Protein AF-A0AB34JTY2-F1 (afdb_monomer_lite)

Foldseek 3Di:
DDKDADPPPPCSCVDPLVVCCLVPVFVFDDKDKAFADDPVLCVQCVVDPAALPCQLVSQVVSCVRPVFAKFWTWWKIAQPPDPPPDRRIDIDTHMWTFDADPVRPGTGTYRHRPPDDRITITTGHPVGQNPDPPSPPPDPPPPPPPPPPDDDDDDDDDDDDDDPDDDDDDDPPPPVVVVVVVVVVVVVVVPDDPPDDDDDDDDDDDDDDDDDDDDDDDDDD

Radius of gyration: 28.32 Å; chains: 1; bounding box: 54×75×92 Å

Organism: Prymnesium parvum (NCBI:txid97485)

pLDDT: mean 77.04, std 19.73, range [37.06, 97.25]

Secondary structure (DSSP, 8-state):
--EESPSSTTGGGG-HHHHHIIIIIS-EEEEEEEEPPPHHHHHHHTTS---SS-HHHHHHHHHHHH-PEEEEEEEEEEETTPPTTS--EEEEEEEEEEE--TTS---EEE---TT--SEEEEEEETTS---STTTT------------------------------------TTHHHHHHHHHHHHHHHHT------------------PPPPP-------

Structure (mmCIF, N/CA/C/O backbone):
data_AF-A0AB34JTY2-F1
#
_entry.id   AF-A0AB34JTY2-F1
#
loop_
_atom_site.group_PDB
_atom_site.id
_atom_site.type_symbol
_atom_site.label_atom_id
_atom_site.label_alt_id
_atom_site.label_comp_id
_atom_site.label_asym_id
_atom_site.label_entity_id
_atom_site.label_seq_id
_atom_site.pdbx_PDB_ins_code
_atom_site.Cartn_x
_atom_site.Cartn_y
_atom_site.Cartn_z
_atom_site.occupancy
_atom_site.B_iso_or_equiv
_atom_site.auth_seq_id
_atom_site.auth_comp_id
_atom_site.auth_asym_id
_atom_site.auth_atom_id
_atom_site.pdbx_PDB_model_num
ATOM 1 N N . MET A 1 1 ? -15.740 -12.427 6.987 1.00 61.19 1 MET A N 1
ATOM 2 C CA . MET A 1 1 ? -15.551 -11.005 7.325 1.00 61.19 1 MET A CA 1
ATOM 3 C C . MET A 1 1 ? -15.619 -10.214 6.038 1.00 61.19 1 MET A C 1
ATOM 5 O O . MET A 1 1 ? -14.774 -10.427 5.174 1.00 61.19 1 MET A O 1
ATOM 9 N N . THR A 1 2 ? -16.634 -9.373 5.885 1.00 84.81 2 THR A N 1
ATOM 10 C CA . THR A 1 2 ? -16.793 -8.562 4.678 1.00 84.81 2 THR A CA 1
ATOM 11 C C . THR A 1 2 ? -15.931 -7.313 4.822 1.00 84.81 2 THR A C 1
ATOM 13 O O . THR A 1 2 ? -16.126 -6.514 5.741 1.00 84.81 2 THR A O 1
ATOM 16 N N . ALA A 1 3 ? -14.931 -7.179 3.956 1.00 87.69 3 ALA A N 1
ATOM 17 C CA . ALA A 1 3 ? -13.990 -6.069 3.968 1.00 87.69 3 ALA A CA 1
ATOM 18 C C . ALA A 1 3 ? -14.009 -5.369 2.609 1.00 87.69 3 ALA A C 1
ATOM 20 O O . ALA A 1 3 ? -13.977 -6.026 1.568 1.00 87.69 3 ALA A O 1
ATOM 21 N N . SER A 1 4 ? -14.054 -4.041 2.619 1.00 89.50 4 SER A N 1
ATOM 22 C CA . SER A 1 4 ? -13.926 -3.206 1.424 1.00 89.50 4 SER A CA 1
ATOM 23 C C . SER A 1 4 ? -12.720 -2.283 1.566 1.00 89.50 4 SER A C 1
ATOM 25 O O . SER A 1 4 ? -12.244 -2.068 2.681 1.00 89.50 4 SER A O 1
ATOM 27 N N . PRO A 1 5 ? -12.219 -1.671 0.484 1.00 89.69 5 PRO A N 1
ATOM 28 C CA . PRO A 1 5 ? -11.448 -0.443 0.631 1.00 89.69 5 PRO A CA 1
ATOM 29 C C . PRO A 1 5 ? -12.234 0.582 1.480 1.00 89.69 5 PRO A C 1
ATOM 31 O O . PRO A 1 5 ? -13.473 0.544 1.457 1.00 89.69 5 PRO A O 1
ATOM 34 N N . PRO A 1 6 ? -11.557 1.477 2.226 1.00 92.38 6 PRO A N 1
ATOM 35 C CA . PRO A 1 6 ? -12.212 2.572 2.936 1.00 92.38 6 PRO A CA 1
ATOM 36 C C . PRO A 1 6 ? -13.152 3.348 2.015 1.00 92.38 6 PRO A C 1
ATOM 38 O O . PRO A 1 6 ? -12.736 3.843 0.965 1.00 92.38 6 PRO A O 1
ATOM 41 N N . ARG A 1 7 ? -14.433 3.408 2.381 1.00 91.06 7 ARG A N 1
ATOM 42 C CA . ARG A 1 7 ? -15.459 4.095 1.593 1.00 91.06 7 ARG A CA 1
ATOM 43 C C . ARG A 1 7 ? -15.375 5.600 1.810 1.00 91.06 7 ARG A C 1
ATOM 45 O O . ARG A 1 7 ? -15.058 6.047 2.905 1.00 91.06 7 ARG A O 1
ATOM 52 N N . GLY A 1 8 ? -15.728 6.370 0.781 1.00 89.19 8 GLY A N 1
ATOM 53 C CA . GLY A 1 8 ? -15.651 7.833 0.829 1.00 89.19 8 GLY A CA 1
ATOM 54 C C . GLY A 1 8 ? -14.212 8.335 0.767 1.00 89.19 8 GLY A C 1
ATOM 55 O O . GLY A 1 8 ? -13.846 9.228 1.516 1.00 89.19 8 GLY A O 1
ATOM 56 N N . TRP A 1 9 ? -13.371 7.704 -0.055 1.00 85.62 9 TRP A N 1
ATOM 57 C CA . TRP A 1 9 ? -12.041 8.222 -0.355 1.00 85.62 9 TRP A CA 1
ATOM 58 C C . TRP A 1 9 ? -12.149 9.504 -1.206 1.00 85.62 9 TRP A C 1
ATOM 60 O O . TRP A 1 9 ? -12.872 9.466 -2.205 1.00 85.62 9 TRP A O 1
ATOM 70 N N . PRO A 1 10 ? -11.353 10.557 -0.922 1.00 91.56 10 PRO A N 1
ATOM 71 C CA . PRO A 1 10 ? -10.345 10.659 0.145 1.00 91.56 10 PRO A CA 1
ATOM 72 C C . PRO A 1 10 ? -10.881 11.147 1.507 1.00 91.56 10 PRO A C 1
ATOM 74 O O . PRO A 1 10 ? -10.132 11.168 2.481 1.00 91.56 10 PRO A O 1
ATOM 77 N N . GLU A 1 11 ? -12.147 11.542 1.614 1.00 94.50 11 GLU A N 1
ATOM 78 C CA . GLU A 1 11 ? -12.728 12.194 2.796 1.00 94.50 11 GLU A CA 1
ATOM 79 C C . GLU A 1 11 ? -12.709 11.326 4.064 1.00 94.50 11 GLU A C 1
ATOM 81 O O . GLU A 1 11 ? -12.658 11.856 5.176 1.00 94.50 11 GLU A O 1
ATOM 86 N N . CYS A 1 12 ? -12.690 9.998 3.933 1.00 92.25 12 CYS A N 1
ATOM 87 C CA . CYS A 1 12 ? -12.631 9.063 5.057 1.00 92.25 12 CYS A CA 1
ATOM 88 C C . CYS A 1 12 ? -11.394 9.261 5.946 1.00 92.25 12 CYS A C 1
ATOM 90 O O . CYS A 1 12 ? -11.416 8.890 7.118 1.00 92.25 12 CYS A O 1
ATOM 92 N N . PHE A 1 13 ? -10.337 9.894 5.426 1.00 91.81 13 PHE A N 1
ATOM 93 C CA . PHE A 1 13 ? -9.127 10.240 6.179 1.00 91.81 13 PHE A CA 1
ATOM 94 C C . PHE A 1 13 ? -9.320 11.377 7.176 1.00 91.81 13 PHE A C 1
ATOM 96 O O . PHE A 1 13 ? -8.440 11.593 8.002 1.00 91.81 13 PHE A O 1
ATOM 103 N N . ASN A 1 14 ? -10.465 12.059 7.157 1.00 93.62 14 ASN A N 1
ATOM 104 C CA . ASN A 1 14 ? -10.847 13.011 8.198 1.00 93.62 14 ASN A CA 1
ATOM 105 C C . ASN A 1 14 ? -11.417 12.317 9.447 1.00 93.62 14 ASN A C 1
ATOM 107 O O . ASN A 1 14 ? -11.646 12.973 10.459 1.00 93.62 14 ASN A O 1
ATOM 111 N N . SER A 1 15 ? -11.655 10.999 9.397 1.00 94.06 15 SER A N 1
ATOM 112 C CA . SER A 1 15 ? -12.115 10.218 10.547 1.00 94.06 15 SER A CA 1
ATOM 113 C C . SER A 1 15 ? -10.999 10.093 11.597 1.00 94.06 15 SER A C 1
ATOM 115 O O . SER A 1 15 ? -9.957 9.505 11.287 1.00 94.06 15 SER A O 1
ATOM 117 N N . PRO A 1 16 ? -11.211 10.556 12.847 1.00 94.31 16 PRO A N 1
ATOM 118 C CA . PRO A 1 16 ? -10.221 10.415 13.917 1.00 94.31 16 PRO A CA 1
ATOM 119 C C . PRO A 1 16 ? -9.843 8.955 14.185 1.00 94.31 16 PRO A C 1
ATOM 121 O O . PRO A 1 16 ? -8.681 8.647 14.428 1.00 94.31 16 PRO A O 1
ATOM 124 N N . GLU A 1 17 ? -10.809 8.040 14.070 1.00 94.44 17 GLU A N 1
ATOM 125 C CA . GLU A 1 17 ? -10.591 6.601 14.241 1.00 94.44 17 GLU A CA 1
ATOM 126 C C . GLU A 1 17 ? -9.616 6.045 13.200 1.00 94.44 17 GLU A C 1
ATOM 128 O O . GLU A 1 17 ? -8.732 5.256 13.531 1.00 94.44 17 GLU A O 1
ATOM 133 N N . LEU A 1 18 ? -9.759 6.462 11.935 1.00 94.38 18 LEU A N 1
ATOM 134 C CA . LEU A 1 18 ? -8.864 6.011 10.875 1.00 94.38 18 LEU A CA 1
ATOM 135 C C . LEU A 1 18 ? -7.463 6.603 11.043 1.00 94.38 18 LEU A C 1
ATOM 137 O O . LEU A 1 18 ? -6.470 5.899 10.864 1.00 94.38 18 LEU A O 1
ATOM 141 N N . GLN A 1 19 ? -7.382 7.887 11.392 1.00 94.94 19 GLN A N 1
ATOM 142 C CA . GLN A 1 19 ? -6.108 8.558 11.637 1.00 94.94 19 GLN A CA 1
ATOM 143 C C . GLN A 1 19 ? -5.343 7.897 12.787 1.00 94.94 19 GLN A C 1
ATOM 145 O O . GLN A 1 19 ? -4.168 7.576 12.609 1.00 94.94 19 GLN A O 1
ATOM 150 N N . ALA A 1 20 ? -6.017 7.621 13.909 1.00 95.19 20 ALA A N 1
ATOM 151 C CA . ALA A 1 20 ? -5.441 6.895 15.038 1.00 95.19 20 ALA A CA 1
ATOM 152 C C . ALA A 1 20 ? -4.984 5.493 14.616 1.00 95.19 20 ALA A C 1
ATOM 154 O O . ALA A 1 20 ? -3.840 5.125 14.845 1.00 95.19 20 ALA A O 1
ATOM 155 N N . TYR A 1 21 ? -5.812 4.740 13.884 1.00 95.81 21 TYR A N 1
ATOM 156 C CA . TYR A 1 21 ? -5.425 3.415 13.392 1.00 95.81 21 TYR A CA 1
ATOM 157 C C . TYR A 1 21 ? -4.165 3.455 12.506 1.00 95.81 21 TYR A C 1
ATOM 159 O O . TYR A 1 21 ? -3.252 2.647 12.660 1.00 95.81 21 TYR A O 1
ATOM 167 N N . ILE A 1 22 ? -4.062 4.424 11.593 1.00 95.12 22 ILE A N 1
ATOM 168 C CA . ILE A 1 22 ? -2.882 4.571 10.728 1.00 95.12 22 ILE A CA 1
ATOM 169 C C . ILE A 1 22 ? -1.643 4.972 11.532 1.00 95.12 22 ILE A C 1
ATOM 171 O O . ILE A 1 22 ? -0.563 4.432 11.286 1.00 95.12 22 ILE A O 1
ATOM 175 N N . ALA A 1 23 ? -1.778 5.925 12.454 1.00 94.12 23 ALA A N 1
ATOM 176 C CA . ALA A 1 23 ? -0.663 6.451 13.231 1.00 94.12 23 ALA A CA 1
ATOM 177 C C . ALA A 1 23 ? -0.168 5.449 14.284 1.00 94.12 23 ALA A C 1
ATOM 179 O O . ALA A 1 23 ? 1.039 5.223 14.399 1.00 94.12 23 ALA A O 1
ATOM 180 N N . ASP A 1 24 ? -1.091 4.822 15.009 1.00 93.44 24 ASP A N 1
ATOM 181 C CA . ASP A 1 24 ? -0.795 4.029 16.196 1.00 93.44 24 ASP A CA 1
ATOM 182 C C . ASP A 1 24 ? -0.589 2.552 15.872 1.00 93.44 24 ASP A C 1
ATOM 184 O O . ASP A 1 24 ? 0.388 1.977 16.349 1.00 93.44 24 ASP A O 1
ATOM 188 N N . GLU A 1 25 ? -1.430 1.957 15.024 1.00 93.50 25 GLU A N 1
ATOM 189 C CA . GLU A 1 25 ? -1.346 0.525 14.702 1.00 93.50 25 GLU A CA 1
ATOM 190 C C . GLU A 1 25 ? -0.436 0.262 13.500 1.00 93.50 25 GLU A C 1
ATOM 192 O O . GLU A 1 25 ? 0.389 -0.645 13.522 1.00 93.50 25 GLU A O 1
ATOM 197 N N . LEU A 1 26 ? -0.558 1.055 12.429 1.00 94.12 26 LEU A N 1
ATOM 198 C CA . LEU A 1 26 ? 0.191 0.798 11.188 1.00 94.12 26 LEU A CA 1
ATOM 199 C C . LEU A 1 26 ? 1.551 1.502 11.132 1.00 94.12 26 LEU A C 1
ATOM 201 O O . LEU A 1 26 ? 2.351 1.218 10.232 1.00 94.12 26 LEU A O 1
ATOM 205 N N . LYS A 1 27 ? 1.787 2.465 12.033 1.00 94.38 27 LYS A N 1
ATOM 206 C CA . LYS A 1 27 ? 2.917 3.410 11.979 1.00 94.38 27 LYS A CA 1
ATOM 207 C C . LYS A 1 27 ? 3.097 3.992 10.571 1.00 94.38 27 LYS A C 1
ATOM 209 O O . LYS A 1 27 ? 4.193 4.020 9.999 1.00 94.38 27 LYS A O 1
ATOM 214 N N . GLY A 1 28 ? 1.973 4.380 9.970 1.00 90.06 28 GLY A N 1
ATOM 215 C CA . GLY A 1 28 ? 1.887 4.800 8.581 1.00 90.06 28 GLY A CA 1
ATOM 216 C C . GLY A 1 28 ? 2.592 6.131 8.338 1.00 90.06 28 GLY A C 1
ATOM 217 O O . GLY A 1 28 ? 2.316 7.127 8.995 1.00 90.06 28 GLY A O 1
ATOM 218 N N . GLN A 1 29 ? 3.484 6.162 7.351 1.00 90.25 29 GLN A N 1
ATOM 219 C CA . GLN A 1 29 ? 4.191 7.373 6.929 1.00 90.25 29 GLN A CA 1
ATOM 220 C C . GLN A 1 29 ? 3.475 8.094 5.788 1.00 90.25 29 GLN A C 1
ATOM 222 O O . GLN A 1 29 ? 3.500 9.320 5.694 1.00 90.25 29 GLN A O 1
ATOM 227 N N . ARG A 1 30 ? 2.907 7.324 4.856 1.00 91.06 30 ARG A N 1
ATOM 228 C CA . ARG A 1 30 ? 2.241 7.834 3.655 1.00 91.06 30 ARG A CA 1
ATOM 229 C C . ARG A 1 30 ? 1.080 6.930 3.304 1.00 91.06 30 ARG A C 1
ATOM 231 O O . ARG A 1 30 ? 1.224 5.712 3.364 1.00 91.06 30 ARG A O 1
ATOM 238 N N . VAL A 1 31 ? -0.017 7.529 2.863 1.00 93.00 31 VAL A N 1
ATOM 239 C CA . VAL A 1 31 ? -1.173 6.798 2.348 1.00 93.00 31 VAL A CA 1
ATOM 240 C C . VAL 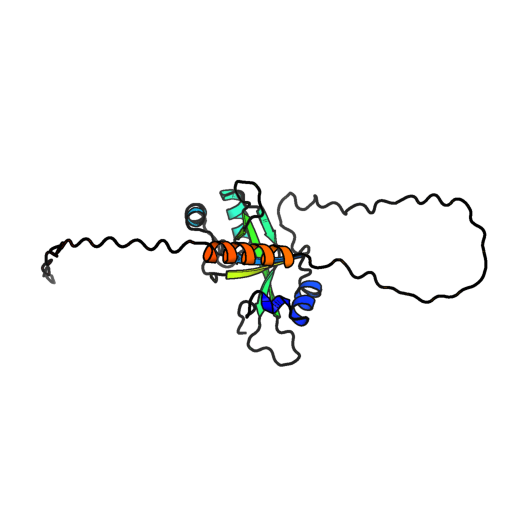A 1 31 ? -1.423 7.215 0.913 1.00 93.00 31 VAL A C 1
ATOM 242 O O . VAL A 1 31 ? -1.383 8.406 0.603 1.00 93.00 31 VAL A O 1
ATOM 245 N N . ARG A 1 32 ? -1.632 6.243 0.026 1.00 92.94 32 ARG A N 1
ATOM 246 C CA . ARG A 1 32 ? -1.961 6.502 -1.377 1.00 92.94 32 ARG A CA 1
ATOM 247 C C . ARG A 1 32 ? -2.922 5.466 -1.922 1.00 92.94 32 ARG A C 1
ATOM 249 O O . ARG A 1 32 ? -2.852 4.287 -1.574 1.00 92.94 32 ARG A O 1
ATOM 256 N N . LEU A 1 33 ? -3.744 5.920 -2.859 1.00 91.38 33 LEU A N 1
ATOM 257 C CA . LEU A 1 33 ? -4.459 5.035 -3.756 1.00 91.38 33 LEU A CA 1
ATOM 258 C C . LEU A 1 33 ? -3.455 4.408 -4.729 1.00 91.38 33 LEU A C 1
ATOM 260 O O . LEU A 1 33 ? -2.726 5.098 -5.447 1.00 91.38 33 LEU A O 1
ATOM 264 N N . CYS A 1 34 ? -3.383 3.089 -4.705 1.00 91.94 34 CYS A N 1
ATOM 265 C CA . CYS A 1 34 ? -2.602 2.292 -5.625 1.00 91.94 34 CYS A CA 1
ATOM 266 C C . CYS A 1 34 ? -3.510 1.829 -6.754 1.00 91.94 34 CYS A C 1
ATOM 268 O O . CYS A 1 34 ? -4.533 1.194 -6.505 1.00 91.94 34 CYS A O 1
ATOM 270 N N . GLY A 1 35 ? -3.126 2.163 -7.982 1.00 86.75 35 GLY A N 1
ATOM 271 C CA . GLY A 1 35 ? -3.854 1.757 -9.177 1.00 86.75 35 GLY A CA 1
ATOM 272 C C . GLY A 1 35 ? -3.167 0.600 -9.891 1.00 86.75 35 GLY A C 1
ATOM 273 O O . GLY A 1 35 ? -1.962 0.379 -9.744 1.00 86.75 35 GLY A O 1
ATOM 274 N N . GLN A 1 36 ? -3.922 -0.076 -10.754 1.00 88.69 36 GLN A N 1
ATOM 275 C CA . GLN A 1 36 ? -3.384 -1.101 -11.649 1.00 88.69 36 GLN A CA 1
ATOM 276 C C . GLN A 1 36 ? -2.280 -0.554 -12.573 1.00 88.69 36 GLN A C 1
ATOM 278 O O . GLN A 1 36 ? -2.298 0.635 -12.920 1.00 88.69 36 GLN A O 1
ATOM 283 N N . PRO A 1 37 ? -1.315 -1.385 -13.005 1.00 92.19 37 PRO A N 1
ATOM 284 C CA . PRO A 1 37 ? -0.342 -0.990 -14.020 1.00 92.19 37 PRO A CA 1
ATOM 285 C C . PRO A 1 37 ? -1.046 -0.492 -15.295 1.00 92.19 37 PRO A C 1
ATOM 287 O O . PRO A 1 37 ? -2.081 -1.027 -15.687 1.00 92.19 37 PRO A O 1
ATOM 290 N N . GLY A 1 38 ? -0.502 0.539 -15.951 1.00 92.25 38 GLY A N 1
ATOM 291 C CA . GLY A 1 38 ? -1.054 1.004 -17.231 1.00 92.25 38 GLY A CA 1
ATOM 292 C C . GLY A 1 38 ? -0.818 -0.009 -18.365 1.00 92.25 38 GLY A C 1
ATOM 293 O O . GLY A 1 38 ? 0.014 -0.901 -18.212 1.00 92.25 38 GLY A O 1
ATOM 294 N N . PRO A 1 39 ? -1.451 0.132 -19.543 1.00 93.81 39 PRO A N 1
ATOM 295 C CA . PRO A 1 39 ? -1.307 -0.836 -20.640 1.00 93.81 39 PRO A CA 1
ATOM 296 C C . PRO A 1 39 ? 0.148 -1.089 -21.073 1.00 93.81 39 PRO A C 1
ATOM 298 O O . PRO A 1 39 ? 0.566 -2.232 -21.249 1.00 93.81 39 PRO A O 1
ATOM 301 N N . ALA A 1 40 ? 0.955 -0.027 -21.164 1.00 93.31 40 ALA A N 1
ATOM 302 C CA . ALA A 1 40 ? 2.377 -0.130 -21.503 1.00 93.31 40 ALA A CA 1
ATOM 303 C C . ALA A 1 40 ? 3.202 -0.863 -20.430 1.00 93.31 40 ALA A C 1
ATOM 305 O O . ALA A 1 40 ? 4.227 -1.473 -20.728 1.00 93.31 40 ALA A O 1
ATOM 306 N N . ASP A 1 41 ? 2.761 -0.789 -19.177 1.00 94.19 41 ASP A N 1
ATOM 307 C CA . ASP A 1 41 ? 3.381 -1.486 -18.060 1.00 94.19 41 ASP A CA 1
ATOM 308 C C . ASP A 1 41 ? 2.959 -2.955 -18.033 1.00 94.19 41 ASP A C 1
ATOM 310 O O . ASP A 1 41 ? 3.808 -3.829 -17.884 1.00 94.19 41 ASP A O 1
ATOM 314 N N . LEU A 1 42 ? 1.674 -3.238 -18.269 1.00 94.06 42 LEU A N 1
ATOM 315 C CA . LEU A 1 42 ? 1.148 -4.599 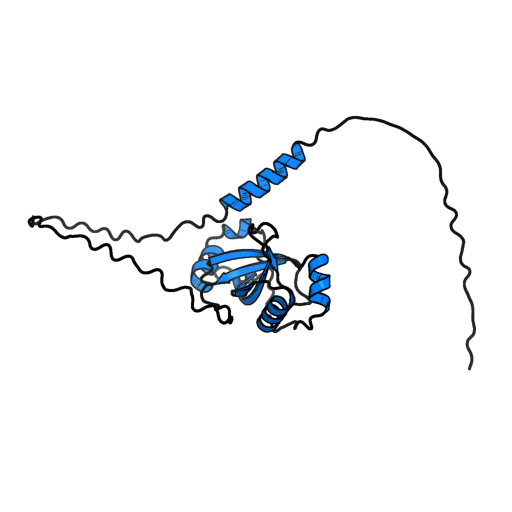-18.384 1.00 94.06 42 LEU A CA 1
ATOM 316 C C . LEU A 1 42 ? 1.899 -5.406 -19.447 1.00 94.06 42 LEU A C 1
ATOM 318 O O . LEU A 1 42 ? 2.242 -6.553 -19.192 1.00 94.06 42 LEU A O 1
ATOM 322 N N . ALA A 1 43 ? 2.250 -4.802 -20.586 1.00 94.75 43 ALA A N 1
ATOM 323 C CA . ALA A 1 43 ? 3.050 -5.468 -21.618 1.00 94.75 43 ALA A CA 1
ATOM 324 C C . ALA A 1 43 ? 4.442 -5.915 -21.121 1.00 94.75 43 ALA A C 1
ATOM 326 O O . ALA A 1 43 ? 4.946 -6.959 -21.534 1.00 94.75 43 ALA A O 1
ATOM 327 N N . LYS A 1 44 ? 5.065 -5.151 -20.213 1.00 94.38 44 LYS A N 1
ATOM 328 C CA . LYS A 1 44 ? 6.355 -5.516 -19.599 1.00 94.38 44 LYS A CA 1
ATOM 329 C C . LYS A 1 44 ? 6.181 -6.610 -18.550 1.00 94.38 44 LYS A C 1
ATOM 331 O O . LYS A 1 44 ? 6.998 -7.523 -18.471 1.00 94.38 44 LYS A O 1
ATOM 336 N N . LEU A 1 45 ? 5.103 -6.517 -17.774 1.00 95.88 45 LEU A N 1
ATOM 337 C CA . LEU A 1 45 ? 4.779 -7.441 -16.690 1.00 95.88 45 LEU A CA 1
ATOM 338 C C . LEU A 1 45 ? 4.222 -8.781 -17.185 1.00 95.88 45 LEU A C 1
ATOM 340 O O . LEU A 1 45 ? 4.339 -9.771 -16.476 1.00 95.88 45 LEU A O 1
ATOM 344 N N . ALA A 1 46 ? 3.681 -8.843 -18.405 1.00 95.50 46 ALA A N 1
ATOM 345 C CA . ALA A 1 46 ? 3.080 -10.047 -18.985 1.00 95.50 46 ALA A CA 1
ATOM 346 C C . ALA A 1 46 ? 4.041 -11.247 -19.081 1.00 95.50 46 ALA A C 1
ATOM 348 O O . ALA A 1 46 ? 3.597 -12.386 -19.193 1.00 95.50 46 ALA A O 1
ATOM 349 N N . LYS A 1 47 ? 5.357 -11.004 -19.040 1.00 94.50 47 LYS A N 1
ATOM 350 C CA . LYS A 1 47 ? 6.388 -12.054 -19.055 1.00 94.50 47 LYS A CA 1
ATOM 351 C C . LYS A 1 47 ? 6.666 -12.652 -17.672 1.00 94.50 47 LYS A C 1
ATOM 353 O O . LYS A 1 47 ? 7.373 -13.652 -17.578 1.00 94.50 47 LYS A O 1
ATOM 358 N N . LEU A 1 48 ? 6.155 -12.035 -16.606 1.00 97.25 48 LEU A N 1
ATOM 359 C CA . LEU A 1 48 ? 6.386 -12.457 -15.230 1.00 97.25 48 LEU A CA 1
ATOM 360 C C . LEU A 1 48 ? 5.314 -13.447 -14.779 1.00 97.25 48 LEU A C 1
ATOM 362 O O . LEU A 1 48 ? 4.128 -13.286 -15.062 1.00 97.25 48 LEU A O 1
ATOM 366 N N . LYS A 1 49 ? 5.735 -14.462 -14.024 1.00 97.12 49 LYS A N 1
ATOM 367 C CA . LYS A 1 49 ? 4.835 -15.415 -13.367 1.00 97.12 49 LYS A CA 1
ATOM 368 C C . LYS A 1 49 ? 4.558 -14.935 -11.948 1.00 97.12 49 LYS A C 1
ATOM 370 O O . LYS A 1 49 ? 5.164 -15.415 -10.994 1.00 97.12 49 LYS A O 1
ATOM 375 N N . LEU A 1 50 ? 3.667 -13.954 -11.844 1.00 96.50 50 LEU A N 1
ATOM 376 C CA . LEU A 1 50 ? 3.305 -13.336 -10.572 1.00 96.50 50 LEU A CA 1
ATOM 377 C C . LEU A 1 50 ? 2.319 -14.218 -9.794 1.00 96.50 50 LEU A C 1
ATOM 379 O O . LEU A 1 50 ? 1.381 -14.779 -10.359 1.00 96.50 50 LEU A O 1
ATOM 383 N N . SER A 1 51 ? 2.531 -14.319 -8.486 1.00 96.06 51 SER A N 1
ATOM 384 C CA . SER A 1 51 ? 1.683 -15.043 -7.540 1.00 96.06 51 SER A CA 1
ATOM 385 C C . SER A 1 51 ? 0.479 -14.202 -7.115 1.00 96.06 51 SER A C 1
ATOM 387 O O . SER A 1 51 ? 0.587 -13.005 -6.871 1.00 96.06 51 SER A O 1
ATOM 389 N N . ASP A 1 52 ? -0.678 -14.824 -6.933 1.00 94.12 52 ASP A N 1
ATOM 390 C CA . ASP A 1 52 ? -1.846 -14.184 -6.326 1.00 94.12 52 ASP A CA 1
ATOM 391 C C . ASP A 1 52 ? -1.721 -14.026 -4.802 1.00 94.12 52 ASP A C 1
ATOM 393 O O . ASP A 1 52 ? -2.591 -13.407 -4.196 1.00 94.12 52 ASP A O 1
ATOM 397 N N . LYS A 1 53 ? -0.688 -14.576 -4.157 1.00 92.88 53 LYS A N 1
ATOM 398 C CA . LYS A 1 53 ? -0.527 -14.579 -2.691 1.00 92.88 53 LYS A CA 1
ATOM 399 C C . LYS A 1 53 ? 0.787 -13.955 -2.244 1.00 92.88 53 LYS A C 1
ATOM 401 O O . LYS A 1 53 ? 0.794 -13.180 -1.288 1.00 92.88 53 LYS A O 1
ATOM 406 N N . ASP A 1 54 ? 1.879 -14.243 -2.946 1.00 95.50 54 ASP A N 1
ATOM 407 C CA . ASP A 1 54 ? 3.212 -13.790 -2.553 1.00 95.50 54 ASP A CA 1
ATOM 408 C C . ASP A 1 54 ? 3.538 -12.406 -3.126 1.00 95.50 54 ASP A C 1
ATOM 410 O O . ASP A 1 54 ? 4.131 -12.234 -4.192 1.00 95.50 54 ASP A O 1
ATOM 414 N N . THR A 1 55 ? 3.095 -11.386 -2.399 1.00 95.31 55 THR A N 1
ATOM 415 C CA . THR A 1 55 ? 3.229 -9.990 -2.835 1.00 95.31 55 THR A CA 1
ATOM 416 C C . THR A 1 55 ? 4.667 -9.476 -2.760 1.00 95.31 55 THR A C 1
ATOM 418 O O . THR A 1 55 ? 5.023 -8.583 -3.527 1.00 95.31 55 THR A O 1
ATOM 421 N N . LEU A 1 56 ? 5.506 -10.050 -1.889 1.00 95.50 56 LEU A N 1
ATOM 422 C CA . LEU A 1 56 ? 6.922 -9.698 -1.804 1.00 95.50 56 LEU A CA 1
ATOM 423 C C . LEU A 1 56 ? 7.684 -10.263 -3.002 1.00 95.50 56 LEU A C 1
ATOM 425 O O . LEU A 1 56 ? 8.386 -9.507 -3.674 1.00 95.50 56 LEU A O 1
ATOM 429 N N . LEU A 1 57 ? 7.492 -11.550 -3.309 1.00 95.69 57 LEU A N 1
ATOM 430 C CA . LEU A 1 57 ? 8.114 -12.179 -4.472 1.00 95.69 57 LEU A CA 1
ATOM 431 C C . LEU A 1 57 ? 7.723 -11.457 -5.765 1.00 95.69 57 LEU A C 1
ATOM 433 O O . LEU A 1 57 ? 8.578 -11.188 -6.608 1.00 95.69 57 LEU A O 1
ATOM 437 N N . ASN A 1 58 ? 6.453 -11.067 -5.901 1.00 96.50 58 ASN A N 1
ATOM 438 C CA . ASN A 1 58 ? 6.007 -10.258 -7.033 1.00 96.50 58 ASN A CA 1
ATOM 439 C C . ASN A 1 58 ? 6.766 -8.937 -7.125 1.00 96.50 58 ASN A C 1
ATOM 441 O O . ASN A 1 58 ? 7.277 -8.599 -8.189 1.00 96.50 58 ASN A O 1
ATOM 445 N N . ALA A 1 59 ? 6.845 -8.191 -6.020 1.00 95.94 59 ALA A N 1
ATOM 446 C CA . ALA A 1 59 ? 7.505 -6.895 -6.014 1.00 95.94 59 ALA A CA 1
ATOM 447 C C . ALA A 1 59 ? 8.995 -7.013 -6.377 1.00 95.94 59 ALA A C 1
ATOM 449 O O . ALA A 1 59 ? 9.500 -6.177 -7.127 1.00 95.94 59 ALA A O 1
ATOM 450 N N . GLN A 1 60 ? 9.666 -8.078 -5.924 1.00 96.25 60 GLN A N 1
ATOM 451 C CA . GLN A 1 60 ? 11.047 -8.408 -6.291 1.00 96.25 60 GLN A CA 1
ATOM 452 C C . GLN A 1 60 ? 11.200 -8.737 -7.778 1.00 96.25 60 GLN A C 1
ATOM 454 O O . GLN A 1 60 ? 12.102 -8.219 -8.432 1.00 96.25 60 GLN A O 1
ATOM 459 N N . GLN A 1 61 ? 10.303 -9.547 -8.345 1.00 97.06 61 GLN A N 1
ATOM 460 C CA . GLN A 1 61 ? 10.325 -9.857 -9.778 1.00 97.06 61 GLN A CA 1
ATOM 461 C C . GLN A 1 61 ? 10.082 -8.611 -10.638 1.00 97.06 61 GLN A C 1
ATOM 463 O O . GLN A 1 61 ? 10.735 -8.426 -11.663 1.00 97.06 61 GLN A O 1
ATOM 468 N N . VAL A 1 62 ? 9.164 -7.739 -10.215 1.00 96.81 62 VAL A N 1
ATOM 469 C CA . VAL A 1 62 ? 8.889 -6.464 -10.886 1.00 96.81 62 VAL A CA 1
ATOM 470 C C . VAL A 1 62 ? 10.108 -5.546 -10.815 1.00 96.81 62 VAL A C 1
ATOM 472 O O . VAL A 1 62 ? 10.509 -4.988 -11.833 1.00 96.81 62 VAL A O 1
ATOM 475 N N . GLU A 1 63 ? 10.735 -5.409 -9.647 1.00 96.31 63 GLU A N 1
ATOM 476 C CA . GLU A 1 63 ? 11.957 -4.615 -9.498 1.00 96.31 63 GLU A CA 1
ATOM 477 C C . GLU A 1 63 ? 13.072 -5.139 -10.410 1.00 96.31 63 GLU A C 1
ATOM 479 O O . GLU A 1 63 ? 13.651 -4.362 -11.165 1.00 96.31 63 GLU A O 1
ATOM 484 N N . ALA A 1 64 ? 13.300 -6.454 -10.439 1.00 96.06 64 ALA A N 1
ATOM 485 C CA . ALA A 1 64 ? 14.300 -7.067 -11.310 1.00 96.06 64 ALA A CA 1
ATOM 486 C C . ALA A 1 64 ? 14.010 -6.854 -12.809 1.00 9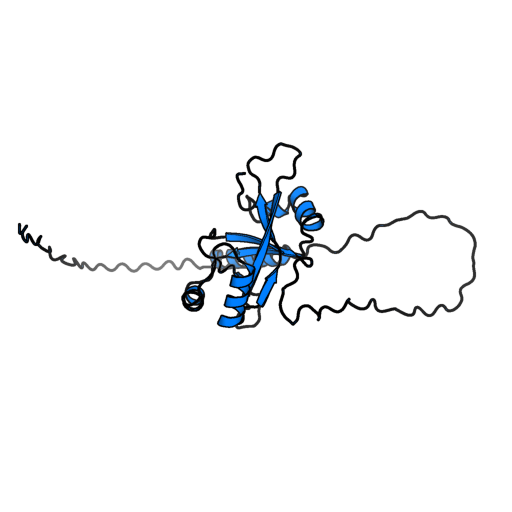6.06 64 ALA A C 1
ATOM 488 O O . ALA A 1 64 ? 14.933 -6.675 -13.600 1.00 96.06 64 ALA A O 1
ATOM 489 N N . ALA A 1 65 ? 12.738 -6.865 -13.216 1.00 96.06 65 ALA A N 1
ATOM 490 C CA . ALA A 1 65 ? 12.356 -6.782 -14.625 1.00 96.06 65 ALA A CA 1
ATOM 491 C C . ALA A 1 65 ? 12.281 -5.350 -15.172 1.00 96.06 65 ALA A C 1
ATOM 493 O O . ALA A 1 65 ? 12.557 -5.125 -16.352 1.00 96.06 65 ALA A O 1
ATOM 494 N N . VAL A 1 66 ? 11.847 -4.386 -14.354 1.00 95.75 66 VAL A N 1
ATOM 495 C CA . VAL A 1 66 ? 11.571 -3.009 -14.806 1.00 95.75 66 VAL A CA 1
ATOM 496 C C . VAL A 1 66 ? 12.197 -1.921 -13.932 1.00 95.75 66 VAL A C 1
ATOM 498 O O . VAL A 1 66 ? 12.007 -0.738 -14.219 1.00 95.75 66 VAL A O 1
ATOM 501 N N . GLY A 1 67 ? 12.947 -2.289 -12.892 1.00 94.06 67 GLY A N 1
ATOM 502 C CA . GLY A 1 67 ? 13.685 -1.360 -12.033 1.00 94.06 67 GLY A CA 1
ATOM 503 C C . GLY A 1 67 ? 12.810 -0.532 -11.092 1.00 94.06 67 GLY A C 1
ATOM 504 O O . GLY A 1 67 ? 13.236 0.526 -10.632 1.00 94.06 67 GLY A O 1
ATOM 505 N N . TRP A 1 68 ? 11.562 -0.935 -10.839 1.00 95.06 68 TRP A N 1
ATOM 506 C CA . TRP A 1 68 ? 10.687 -0.180 -9.939 1.00 95.06 68 TRP A CA 1
ATOM 507 C C . TRP A 1 68 ? 10.952 -0.532 -8.484 1.00 95.06 68 TRP A C 1
ATOM 509 O O . TRP A 1 68 ? 10.787 -1.683 -8.082 1.00 95.06 68 TRP A O 1
ATOM 519 N N . LYS A 1 69 ? 11.247 0.493 -7.687 1.00 94.19 69 LYS A N 1
ATOM 520 C CA . LYS A 1 69 ? 11.603 0.354 -6.277 1.00 94.19 69 LYS A CA 1
ATOM 521 C C . LYS A 1 69 ? 10.520 -0.369 -5.480 1.00 94.19 69 LYS A C 1
ATOM 523 O O . LYS A 1 69 ? 9.355 0.025 -5.540 1.00 94.19 69 LYS A O 1
ATOM 528 N N . ILE A 1 70 ? 10.902 -1.361 -4.684 1.00 94.94 70 ILE A N 1
ATOM 529 C CA . ILE A 1 70 ? 9.975 -2.037 -3.768 1.00 94.94 70 ILE A CA 1
ATOM 530 C C . ILE A 1 70 ? 9.598 -1.119 -2.597 1.00 94.94 70 ILE A C 1
ATOM 532 O O . ILE A 1 70 ? 10.428 -0.420 -2.013 1.00 94.94 70 ILE A O 1
ATOM 536 N N . MET A 1 71 ? 8.322 -1.157 -2.227 1.00 94.50 71 MET A N 1
ATOM 537 C CA . MET A 1 71 ? 7.731 -0.472 -1.085 1.00 94.50 71 MET A CA 1
ATOM 538 C C . MET A 1 71 ? 7.037 -1.494 -0.186 1.00 94.50 71 MET A C 1
ATOM 540 O O . MET A 1 71 ? 6.411 -2.433 -0.676 1.00 94.50 71 MET A O 1
ATOM 544 N N . GLY A 1 72 ? 7.144 -1.298 1.127 1.00 94.06 72 GLY A N 1
ATOM 545 C CA . GLY A 1 72 ? 6.515 -2.138 2.141 1.00 94.06 72 GLY A CA 1
ATOM 546 C C . GLY A 1 72 ? 5.511 -1.361 2.987 1.00 94.06 72 GLY A C 1
ATOM 547 O O . GLY A 1 72 ? 5.684 -0.169 3.260 1.00 94.06 72 GLY A O 1
ATOM 548 N N . GLY A 1 73 ? 4.458 -2.047 3.418 1.00 95.38 73 GLY A N 1
ATOM 549 C CA . GLY A 1 73 ? 3.497 -1.499 4.361 1.00 95.38 73 GLY A CA 1
ATOM 550 C C . GLY A 1 73 ? 2.239 -2.345 4.440 1.00 95.38 73 GLY A C 1
ATOM 551 O O . GLY A 1 73 ? 2.325 -3.569 4.548 1.00 95.38 73 GLY A O 1
ATOM 552 N N . TYR A 1 74 ? 1.077 -1.701 4.378 1.00 96.62 74 TYR A N 1
ATOM 553 C CA . TYR A 1 74 ? -0.211 -2.349 4.589 1.00 96.62 74 TYR A CA 1
ATOM 554 C C . TYR A 1 74 ? -1.238 -1.961 3.524 1.00 96.62 74 TYR A C 1
ATOM 556 O O . TYR A 1 74 ? -1.293 -0.810 3.101 1.00 96.62 74 TYR A O 1
ATOM 564 N N . VAL A 1 75 ? -2.085 -2.908 3.120 1.00 95.81 75 VAL A N 1
ATOM 565 C CA . VAL A 1 75 ? -3.366 -2.595 2.470 1.00 95.81 75 VAL A CA 1
ATOM 566 C C . VAL A 1 75 ? -4.381 -2.332 3.562 1.00 95.81 75 VAL A C 1
ATOM 568 O O . VAL A 1 75 ? -4.538 -3.168 4.448 1.00 95.81 75 VAL A O 1
ATOM 571 N N . LEU A 1 76 ? -5.061 -1.198 3.483 1.00 96.25 76 LEU A N 1
ATOM 572 C CA . LEU A 1 76 ? -6.085 -0.791 4.428 1.00 96.25 76 LEU A CA 1
ATOM 573 C C . LEU A 1 76 ? -7.470 -1.218 3.933 1.00 96.25 76 LEU A C 1
ATOM 575 O O . LEU A 1 76 ? -7.809 -1.018 2.765 1.00 96.25 76 LEU A O 1
ATOM 579 N N . TYR A 1 77 ? -8.279 -1.747 4.845 1.00 95.81 77 TYR A N 1
ATOM 580 C CA . TYR A 1 77 ? -9.662 -2.129 4.604 1.00 95.81 77 TYR A CA 1
ATOM 581 C C . TYR A 1 77 ? -10.591 -1.588 5.697 1.00 95.81 77 TYR A C 1
ATOM 583 O O . TYR A 1 77 ? -10.210 -1.454 6.860 1.00 95.81 77 TYR A O 1
ATOM 591 N N . GLU A 1 78 ? -11.837 -1.327 5.319 1.00 95.19 78 GLU A N 1
ATOM 592 C CA . GLU A 1 78 ? -12.963 -1.048 6.203 1.00 95.19 78 GLU A CA 1
ATOM 593 C C . GLU A 1 78 ? -13.779 -2.332 6.401 1.00 95.19 78 GLU A C 1
ATOM 595 O O . GLU A 1 78 ? -14.142 -3.020 5.443 1.00 95.19 78 GLU A O 1
ATOM 600 N N . LYS A 1 79 ? -14.066 -2.660 7.659 1.00 95.38 79 LYS A N 1
ATOM 601 C CA . LYS A 1 79 ? -14.933 -3.768 8.054 1.00 95.38 79 LYS A CA 1
ATOM 602 C C . LYS A 1 79 ? -16.380 -3.292 7.952 1.00 95.38 79 LYS A C 1
ATOM 604 O O . LYS A 1 79 ? -16.784 -2.403 8.700 1.00 95.38 79 LYS A O 1
ATOM 609 N N . LEU A 1 80 ? -17.159 -3.876 7.046 1.00 93.81 80 LEU A N 1
ATOM 610 C CA . LEU A 1 80 ? -18.546 -3.442 6.836 1.00 93.81 80 LEU A CA 1
ATOM 611 C C . LEU A 1 80 ? -19.466 -3.847 7.991 1.00 93.81 80 LEU A C 1
ATOM 613 O O . LEU A 1 80 ? -20.403 -3.123 8.313 1.00 93.81 80 LEU A O 1
ATOM 617 N N . ASP A 1 81 ? -19.134 -4.957 8.646 1.00 94.38 81 ASP A N 1
ATOM 618 C CA . ASP A 1 81 ? -19.947 -5.580 9.691 1.00 94.38 81 ASP A CA 1
ATOM 619 C C . ASP A 1 81 ? -19.407 -5.292 11.108 1.00 94.38 81 ASP A C 1
ATOM 621 O O . ASP A 1 81 ? -19.694 -6.033 12.046 1.00 94.38 81 ASP A O 1
ATOM 625 N N . ALA A 1 82 ? -18.555 -4.269 11.278 1.00 92.38 82 ALA A N 1
ATOM 626 C CA . ALA A 1 82 ? -18.000 -3.931 12.589 1.00 92.38 82 ALA A CA 1
ATOM 627 C C . ALA A 1 82 ? -19.102 -3.411 13.533 1.00 92.38 82 ALA A C 1
ATOM 629 O O . ALA A 1 82 ? -19.761 -2.423 13.196 1.00 92.38 82 ALA A O 1
ATOM 630 N N . PRO A 1 83 ? -19.292 -4.020 14.722 1.00 92.44 83 PRO A N 1
ATOM 631 C CA . PRO A 1 83 ? -20.226 -3.499 15.711 1.00 92.44 83 PRO A CA 1
ATOM 632 C C . PRO A 1 83 ? -19.862 -2.069 16.143 1.00 92.44 83 PRO A C 1
ATOM 634 O O . PRO A 1 83 ? -18.671 -1.726 16.169 1.00 92.44 83 PRO A O 1
ATOM 637 N N . PRO A 1 84 ? -20.847 -1.243 16.541 1.00 91.25 84 PRO A N 1
ATOM 638 C CA . PRO A 1 84 ? -20.582 0.072 17.115 1.00 91.25 84 PRO A CA 1
ATOM 639 C C . PRO A 1 84 ? -19.574 -0.003 18.270 1.00 91.25 84 PRO A C 1
ATOM 641 O O . PRO A 1 84 ? -19.640 -0.906 19.102 1.00 91.25 84 PRO A O 1
ATOM 644 N N . GLY A 1 85 ? -18.628 0.937 18.311 1.00 89.69 85 GLY A N 1
ATOM 645 C CA . GLY A 1 85 ? -17.582 0.986 19.340 1.00 89.69 85 GLY A CA 1
ATOM 646 C C . GLY A 1 85 ? -16.417 0.008 19.142 1.00 89.69 85 GLY A C 1
ATOM 647 O O . GLY A 1 85 ? -15.518 -0.030 19.977 1.00 89.69 85 GLY A O 1
ATOM 648 N N . THR A 1 86 ? -16.388 -0.770 18.054 1.00 91.75 86 THR A N 1
ATOM 649 C CA . THR A 1 86 ? -15.240 -1.628 17.709 1.00 91.75 86 THR A CA 1
ATOM 650 C C . THR A 1 86 ? -14.369 -1.005 16.619 1.00 91.75 86 THR A C 1
ATOM 652 O O . THR A 1 86 ? -14.823 -0.165 15.843 1.00 91.75 86 THR A O 1
ATOM 655 N N . CYS A 1 87 ? -13.102 -1.429 16.527 1.00 89.44 87 CYS A N 1
ATOM 656 C CA . CYS A 1 87 ? -12.199 -0.950 15.480 1.00 89.44 87 CYS A CA 1
ATOM 657 C C . CYS A 1 87 ? -12.728 -1.336 14.087 1.00 89.44 87 CYS A C 1
ATOM 659 O O . CYS A 1 87 ? -12.683 -2.510 13.691 1.00 89.44 87 CYS A O 1
ATOM 661 N N . LYS A 1 88 ? -13.189 -0.322 13.347 1.00 95.00 88 LYS A N 1
ATOM 662 C CA . LYS A 1 88 ? -13.797 -0.418 12.014 1.00 95.00 88 LYS A CA 1
ATOM 663 C C . LYS A 1 88 ? -12.798 -0.701 10.892 1.00 95.00 88 LYS A C 1
ATOM 665 O O . LYS A 1 88 ? -13.199 -1.079 9.795 1.00 95.00 88 LYS A O 1
ATOM 670 N N . TYR A 1 89 ? -11.504 -0.557 11.148 1.00 96.19 89 TYR A N 1
ATOM 671 C CA . TYR A 1 89 ? -10.465 -0.740 10.141 1.00 96.19 89 TYR A CA 1
ATOM 672 C C . TYR A 1 89 ? -9.662 -2.014 10.399 1.00 96.19 89 TYR A C 1
ATOM 674 O O . TYR A 1 89 ? -9.567 -2.528 11.515 1.00 96.19 89 TYR A O 1
ATOM 682 N N . THR A 1 90 ? -9.134 -2.590 9.329 1.00 96.38 90 THR A N 1
ATOM 683 C CA . THR A 1 90 ? -8.159 -3.677 9.387 1.00 96.38 90 THR A CA 1
ATOM 684 C C . THR A 1 90 ? -7.131 -3.466 8.297 1.00 96.38 90 THR A C 1
ATOM 686 O O . THR A 1 90 ? -7.395 -2.774 7.313 1.00 96.38 90 THR A O 1
ATOM 689 N N . ALA A 1 91 ? -5.957 -4.058 8.456 1.00 96.69 91 ALA A N 1
ATOM 690 C CA . ALA A 1 91 ? -4.926 -3.963 7.452 1.00 96.69 91 ALA A CA 1
ATOM 691 C C . ALA A 1 91 ? -4.206 -5.294 7.265 1.00 96.69 91 ALA A C 1
ATOM 693 O O . ALA A 1 91 ? -4.093 -6.105 8.183 1.00 96.69 91 ALA A O 1
ATOM 694 N N . THR A 1 92 ? -3.710 -5.520 6.055 1.00 95.38 92 THR A N 1
ATOM 695 C CA . THR A 1 92 ? -2.914 -6.705 5.725 1.00 95.38 92 THR A CA 1
ATOM 696 C C . THR A 1 92 ? -1.561 -6.264 5.208 1.00 95.38 92 THR A C 1
ATOM 698 O O . THR A 1 92 ? -1.486 -5.432 4.301 1.00 95.38 92 THR A O 1
ATOM 701 N N . ARG A 1 93 ? -0.490 -6.822 5.781 1.00 95.56 93 ARG A N 1
ATOM 702 C CA . ARG A 1 93 ? 0.881 -6.527 5.359 1.00 95.56 93 ARG A CA 1
ATOM 703 C C . ARG A 1 93 ? 1.061 -6.851 3.879 1.00 95.56 93 ARG A C 1
ATOM 705 O O . ARG A 1 93 ? 0.612 -7.899 3.412 1.00 95.56 93 ARG A O 1
ATOM 712 N N . ARG A 1 94 ? 1.718 -5.954 3.144 1.00 95.06 94 ARG A N 1
ATOM 713 C CA . ARG A 1 94 ? 1.902 -6.095 1.703 1.00 95.06 94 ARG A CA 1
ATOM 714 C C . ARG A 1 94 ? 3.131 -5.366 1.174 1.00 95.06 94 ARG A C 1
ATOM 716 O O . ARG A 1 94 ? 3.617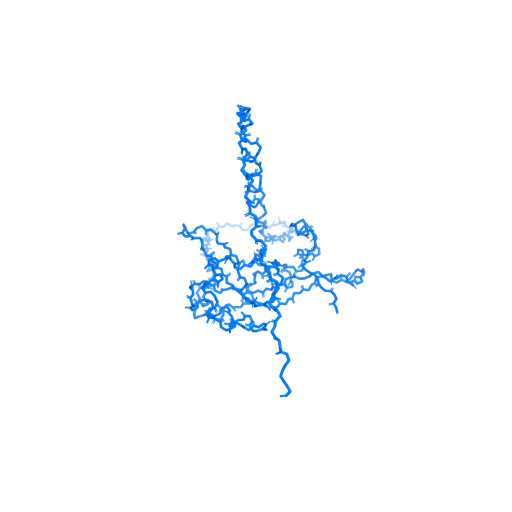 -4.419 1.790 1.00 95.06 94 ARG A O 1
ATOM 723 N N . TRP A 1 95 ? 3.572 -5.800 -0.004 1.00 95.38 95 TRP A N 1
ATOM 724 C CA . TRP A 1 95 ? 4.598 -5.151 -0.808 1.00 95.38 95 TRP A CA 1
ATOM 725 C C . TRP A 1 95 ? 4.057 -4.790 -2.191 1.00 95.38 95 TRP A C 1
ATOM 727 O O . TRP A 1 95 ? 3.196 -5.479 -2.742 1.00 95.38 95 TRP A O 1
ATOM 737 N N . TRP A 1 96 ? 4.539 -3.673 -2.717 1.00 95.62 96 TRP A N 1
ATOM 738 C CA . TRP A 1 96 ? 4.190 -3.121 -4.026 1.00 95.62 96 TRP A CA 1
ATOM 739 C C . TRP A 1 96 ? 5.394 -2.360 -4.583 1.00 95.62 96 TRP A C 1
ATOM 741 O O . TRP A 1 96 ? 6.424 -2.257 -3.918 1.00 95.62 96 TRP A O 1
ATOM 751 N N . ASN A 1 97 ? 5.288 -1.806 -5.787 1.00 95.62 97 ASN A N 1
ATOM 752 C CA . ASN A 1 97 ? 6.381 -1.072 -6.416 1.00 95.62 97 ASN A CA 1
ATOM 753 C C . ASN A 1 97 ? 6.056 0.422 -6.562 1.00 95.62 97 ASN A C 1
ATOM 755 O O . ASN A 1 97 ? 4.900 0.828 -6.697 1.00 95.62 97 ASN A O 1
ATOM 759 N N . TYR A 1 98 ? 7.093 1.256 -6.552 1.00 94.69 98 TYR A N 1
ATOM 760 C CA . TYR A 1 98 ? 7.039 2.685 -6.831 1.00 94.69 98 TYR A CA 1
ATOM 761 C C . TYR A 1 98 ? 7.667 2.969 -8.193 1.00 94.69 98 TYR A C 1
ATOM 763 O O . TYR A 1 98 ? 8.869 2.781 -8.389 1.00 94.69 98 TYR A O 1
ATOM 771 N N . LYS A 1 99 ? 6.849 3.445 -9.132 1.00 94.44 99 LYS A N 1
ATOM 772 C CA . LYS A 1 99 ? 7.287 3.832 -10.472 1.00 94.44 99 LYS A CA 1
ATOM 773 C C . LYS A 1 99 ? 7.432 5.345 -10.544 1.00 94.44 99 LYS A C 1
ATOM 775 O O . LYS A 1 99 ? 6.422 6.042 -10.610 1.00 94.44 99 LYS A O 1
ATOM 780 N N . THR A 1 100 ? 8.667 5.837 -10.569 1.00 93.06 100 THR A N 1
ATOM 781 C CA . THR A 1 100 ? 8.986 7.252 -10.818 1.00 93.06 100 THR A CA 1
ATOM 782 C C . THR A 1 100 ? 8.626 7.648 -12.254 1.00 93.06 100 THR A C 1
ATOM 784 O O . THR A 1 100 ? 8.700 6.825 -13.173 1.00 93.06 100 THR A O 1
ATOM 787 N N . ASN A 1 101 ? 8.233 8.904 -12.459 1.00 90.12 101 ASN A N 1
ATOM 788 C CA . ASN A 1 101 ? 8.021 9.450 -13.798 1.00 90.12 101 ASN A CA 1
ATOM 789 C C . ASN A 1 101 ? 9.362 9.654 -14.528 1.00 90.12 101 ASN A C 1
ATOM 791 O O . ASN A 1 101 ? 10.426 9.682 -13.909 1.00 90.12 101 ASN A O 1
ATOM 795 N N . LYS A 1 102 ? 9.325 9.786 -15.863 1.00 90.12 102 LYS A N 1
ATOM 796 C CA . LYS A 1 102 ? 10.542 9.941 -16.690 1.00 90.12 102 LYS A CA 1
ATOM 797 C C . LYS A 1 102 ? 11.330 11.215 -16.375 1.00 90.12 102 LYS A C 1
ATOM 799 O O . LYS A 1 102 ? 12.537 11.241 -16.562 1.00 90.12 102 LYS A O 1
ATOM 804 N N . ASP A 1 103 ? 10.636 12.246 -15.915 1.00 91.62 103 ASP A N 1
ATOM 805 C CA . ASP A 1 103 ? 11.179 13.543 -15.509 1.00 91.62 103 ASP A CA 1
ATOM 806 C C . ASP A 1 103 ? 11.681 13.557 -14.052 1.00 91.62 103 ASP A C 1
ATOM 808 O O . ASP A 1 103 ? 12.083 14.599 -13.545 1.00 91.62 103 ASP A O 1
ATOM 812 N N . GLY A 1 104 ? 11.641 12.415 -13.354 1.00 86.75 104 GLY A N 1
ATOM 813 C CA . GLY A 1 104 ? 12.027 12.312 -11.947 1.00 86.75 104 GLY A CA 1
ATOM 814 C C . GLY A 1 104 ? 10.977 12.834 -10.959 1.00 86.75 104 GLY A C 1
ATOM 815 O O . GLY A 1 104 ? 11.205 12.770 -9.750 1.00 86.75 104 GLY A O 1
ATOM 816 N N . SER A 1 105 ? 9.822 13.313 -11.433 1.00 88.06 105 SER A N 1
ATOM 817 C CA . SER A 1 105 ? 8.740 13.781 -10.565 1.00 88.06 105 SER A CA 1
ATOM 818 C C . SER A 1 105 ? 8.106 12.627 -9.763 1.00 88.06 105 SER A C 1
ATOM 820 O O . SER A 1 105 ? 8.309 11.443 -10.086 1.00 88.06 105 SER A O 1
ATOM 822 N N . PRO A 1 106 ? 7.350 12.933 -8.683 1.00 86.19 106 PRO A N 1
ATOM 823 C CA . PRO A 1 106 ? 6.729 11.919 -7.845 1.00 86.19 106 PRO A CA 1
ATOM 824 C C . PRO A 1 106 ? 5.911 10.913 -8.652 1.00 86.19 106 PRO A C 1
ATOM 826 O O . PRO A 1 106 ? 4.957 11.241 -9.350 1.00 86.19 106 PRO A O 1
ATOM 829 N N . GLY A 1 107 ? 6.303 9.659 -8.504 1.00 89.25 107 GLY A N 1
ATOM 830 C CA . GLY A 1 107 ? 5.738 8.525 -9.188 1.00 89.25 107 GLY A CA 1
ATOM 831 C C . GLY A 1 107 ? 4.418 8.017 -8.624 1.00 89.25 107 GLY A C 1
ATOM 832 O O . GLY A 1 107 ? 3.844 8.530 -7.654 1.00 89.25 107 GLY A O 1
ATOM 833 N N . LYS A 1 108 ? 3.984 6.913 -9.222 1.00 93.12 108 LYS A N 1
ATOM 834 C CA . LYS A 1 108 ? 2.778 6.162 -8.880 1.00 93.12 108 LYS A CA 1
ATOM 835 C C . LYS A 1 108 ? 3.135 4.895 -8.101 1.00 93.12 108 LYS A C 1
ATOM 837 O O . LYS A 1 108 ? 4.152 4.253 -8.361 1.00 93.12 108 LYS A O 1
ATOM 842 N N . TRP A 1 109 ? 2.272 4.528 -7.157 1.00 94.56 109 TRP A N 1
ATOM 843 C CA . TRP A 1 109 ? 2.317 3.219 -6.503 1.00 94.56 109 TRP A CA 1
ATOM 844 C C . TRP A 1 109 ? 1.602 2.209 -7.397 1.00 94.56 109 TRP A C 1
ATOM 846 O O . TRP A 1 109 ? 0.525 2.507 -7.921 1.00 94.56 109 TRP A O 1
ATOM 856 N N . ILE A 1 110 ? 2.230 1.056 -7.611 1.00 94.38 110 ILE A N 1
ATOM 857 C CA . ILE A 1 110 ? 1.743 0.003 -8.500 1.00 94.38 110 ILE A CA 1
ATOM 858 C C . ILE A 1 110 ? 1.792 -1.329 -7.773 1.00 94.38 110 ILE A C 1
ATOM 860 O O . ILE A 1 110 ? 2.850 -1.771 -7.332 1.00 94.38 110 ILE A O 1
ATOM 864 N N . ASP A 1 111 ? 0.648 -1.993 -7.718 1.00 94.25 111 ASP A N 1
ATOM 865 C CA . ASP A 1 111 ? 0.533 -3.384 -7.321 1.00 94.25 111 ASP A CA 1
ATOM 866 C C . ASP A 1 111 ? 0.335 -4.235 -8.576 1.00 94.25 111 ASP A C 1
ATOM 868 O O . ASP A 1 111 ? -0.678 -4.129 -9.266 1.00 94.25 111 ASP A O 1
ATOM 872 N N . ALA A 1 112 ? 1.334 -5.058 -8.886 1.00 94.50 112 ALA A N 1
ATOM 873 C CA . ALA A 1 112 ? 1.321 -5.939 -10.048 1.00 94.50 112 ALA A CA 1
ATOM 874 C C . ALA A 1 112 ? 0.658 -7.301 -9.774 1.00 94.50 112 ALA A C 1
ATOM 876 O O . ALA A 1 112 ? 0.585 -8.130 -10.678 1.00 94.50 112 ALA A O 1
ATOM 877 N N . SER A 1 113 ? 0.199 -7.567 -8.546 1.00 93.94 113 SER A N 1
ATOM 878 C CA . SER A 1 113 ? -0.365 -8.878 -8.204 1.00 93.94 113 SER A CA 1
ATOM 879 C C . SER A 1 113 ? -1.646 -9.156 -9.015 1.00 93.94 113 SER A C 1
ATOM 881 O O . SER A 1 113 ? -2.500 -8.272 -9.125 1.00 93.94 113 SER A O 1
ATOM 883 N N . PRO A 1 114 ? -1.832 -10.374 -9.551 1.00 92.94 114 PRO A N 1
ATOM 884 C CA . PRO A 1 114 ? -2.999 -10.723 -10.356 1.00 92.94 114 PRO A CA 1
ATOM 885 C C . PRO A 1 114 ? -4.303 -10.773 -9.540 1.00 92.94 114 PRO A C 1
ATOM 887 O O . PRO A 1 114 ? -4.307 -10.998 -8.326 1.00 92.94 114 PRO A O 1
ATOM 890 N N . GLY A 1 115 ? -5.431 -10.576 -10.235 1.00 86.81 115 GLY A N 1
ATOM 891 C CA . GLY A 1 115 ? -6.784 -10.750 -9.684 1.00 86.81 115 GLY A CA 1
ATOM 892 C C . GLY A 1 115 ? -7.188 -9.722 -8.624 1.00 86.81 115 GLY A C 1
ATOM 893 O O . GLY A 1 115 ? -8.056 -9.997 -7.799 1.00 86.81 115 GLY A O 1
ATOM 894 N N . ARG A 1 116 ? -6.532 -8.559 -8.589 1.00 82.88 116 ARG A N 1
ATOM 895 C CA . ARG A 1 116 ? -6.769 -7.542 -7.562 1.00 82.88 116 ARG A CA 1
ATOM 896 C C . ARG A 1 116 ? -7.838 -6.528 -7.955 1.00 82.88 116 ARG A C 1
ATOM 898 O O . ARG A 1 116 ? -8.028 -6.272 -9.148 1.00 82.88 116 ARG A O 1
ATOM 905 N N . PRO A 1 117 ? -8.497 -5.911 -6.953 1.00 84.56 117 PRO A N 1
ATOM 906 C CA . PRO A 1 117 ? -9.325 -4.735 -7.177 1.00 84.56 117 PRO A CA 1
ATOM 907 C C . PRO A 1 117 ? -8.569 -3.684 -7.990 1.00 84.56 117 PRO A C 1
ATOM 909 O O . PRO A 1 117 ? -7.341 -3.595 -7.924 1.00 84.56 117 PRO A O 1
ATOM 912 N N . LYS A 1 118 ? -9.309 -2.876 -8.754 1.00 82.00 118 LYS A N 1
ATOM 913 C CA . LYS A 1 118 ? -8.717 -1.816 -9.584 1.00 82.00 118 LYS A CA 1
ATOM 914 C C . LYS A 1 118 ? -7.916 -0.814 -8.755 1.00 82.00 118 LYS A C 1
ATOM 916 O O . LYS A 1 118 ? -6.918 -0.281 -9.238 1.00 82.00 118 LYS A O 1
ATOM 921 N N . GLU A 1 119 ? -8.361 -0.594 -7.523 1.00 85.81 119 GLU A N 1
ATOM 922 C CA . GLU A 1 119 ? -7.810 0.395 -6.617 1.00 85.81 119 GLU A CA 1
ATOM 923 C C . GLU A 1 119 ? -7.711 -0.170 -5.204 1.00 85.81 119 GLU A C 1
ATOM 925 O O . GLU A 1 119 ? -8.610 -0.861 -4.718 1.00 85.81 119 GLU A O 1
ATOM 930 N N . LEU A 1 120 ? -6.591 0.121 -4.552 1.00 90.81 120 LEU A N 1
ATOM 931 C CA . LEU A 1 120 ? -6.310 -0.285 -3.183 1.00 90.81 120 LEU A CA 1
ATOM 932 C C . LEU A 1 120 ? -5.746 0.890 -2.409 1.00 90.81 120 LEU A C 1
ATOM 934 O O . LEU A 1 120 ? -4.892 1.616 -2.912 1.00 90.81 120 LEU A O 1
ATOM 938 N N . VAL A 1 121 ? -6.165 1.041 -1.160 1.00 92.56 121 VAL A N 1
ATOM 939 C CA . VAL A 1 121 ? -5.577 2.036 -0.269 1.00 92.56 121 VAL A CA 1
ATOM 940 C C . VAL A 1 121 ? -4.376 1.412 0.418 1.00 92.56 121 VAL A C 1
ATOM 942 O O . VAL A 1 121 ? -4.511 0.458 1.184 1.00 92.56 121 VAL A O 1
ATOM 945 N N . LEU A 1 122 ? -3.192 1.930 0.115 1.00 92.00 122 LEU A N 1
ATOM 946 C CA . LEU A 1 122 ? -1.936 1.427 0.648 1.00 92.00 122 LEU A CA 1
ATOM 947 C C . LEU A 1 122 ? -1.345 2.429 1.630 1.00 92.00 122 LEU A C 1
ATOM 949 O O . LEU A 1 122 ? -1.334 3.634 1.380 1.00 92.00 122 LEU A O 1
ATOM 953 N N . VAL A 1 123 ? -0.802 1.908 2.721 1.00 93.44 123 VAL A N 1
ATOM 954 C CA . VAL A 1 123 ? -0.154 2.657 3.794 1.00 93.44 123 VAL A CA 1
ATOM 955 C C . VAL A 1 123 ? 1.302 2.218 3.853 1.00 93.44 123 VAL A C 1
ATOM 957 O O . VAL A 1 123 ? 1.587 1.100 4.269 1.00 93.44 123 VAL A O 1
ATOM 960 N N . GLN A 1 124 ? 2.233 3.076 3.440 1.00 92.62 124 GLN A N 1
ATOM 961 C CA . GLN A 1 124 ? 3.663 2.830 3.629 1.00 92.62 124 GLN A CA 1
ATOM 962 C C . GLN A 1 124 ? 3.978 2.878 5.123 1.00 92.62 124 GLN A C 1
ATOM 964 O O . GLN A 1 124 ? 3.631 3.858 5.781 1.00 92.62 124 GLN A O 1
ATOM 969 N N . SER A 1 125 ? 4.681 1.870 5.634 1.00 90.31 125 SER A N 1
ATOM 970 C CA . SER A 1 125 ? 5.085 1.799 7.040 1.00 90.31 125 SER A CA 1
ATOM 971 C C . SER A 1 125 ? 6.596 1.645 7.160 1.00 90.31 125 SER A C 1
ATOM 973 O O . SER A 1 125 ? 7.211 0.915 6.384 1.00 90.31 125 SER A O 1
ATOM 975 N N . ALA A 1 126 ? 7.190 2.325 8.143 1.00 84.31 126 ALA A N 1
ATOM 976 C CA . ALA A 1 126 ? 8.609 2.173 8.466 1.00 84.31 126 ALA A CA 1
ATOM 977 C C . ALA A 1 126 ? 8.930 0.784 9.041 1.00 84.31 126 ALA A C 1
ATOM 979 O O . ALA A 1 126 ? 10.050 0.301 8.903 1.00 84.31 126 ALA A O 1
ATOM 980 N N . GLU A 1 127 ? 7.946 0.146 9.677 1.00 84.94 127 GLU A N 1
ATOM 981 C CA . GLU A 1 127 ? 8.104 -1.145 10.353 1.00 84.94 127 GLU A CA 1
ATOM 982 C C . GLU A 1 127 ? 8.096 -2.332 9.394 1.00 84.94 127 GLU A C 1
ATOM 984 O O . GLU A 1 127 ? 8.430 -3.453 9.775 1.00 84.94 127 GLU A O 1
ATOM 989 N N . VAL A 1 128 ? 7.714 -2.106 8.137 1.00 82.38 128 VAL A N 1
ATOM 990 C CA . VAL A 1 128 ? 7.769 -3.122 7.093 1.00 82.38 128 VAL A CA 1
ATOM 991 C C . VAL A 1 128 ? 9.042 -2.883 6.285 1.00 82.38 128 VAL A C 1
ATOM 993 O O . VAL A 1 128 ? 8.997 -2.165 5.282 1.00 82.38 128 VAL A O 1
ATOM 996 N N . PRO A 1 129 ? 10.191 -3.463 6.694 1.00 74.62 129 PRO A N 1
ATOM 997 C CA . PRO A 1 129 ? 11.433 -3.271 5.970 1.00 74.62 129 PRO A CA 1
ATOM 998 C C . PRO A 1 129 ? 11.269 -3.773 4.538 1.00 74.62 129 PRO A C 1
ATOM 1000 O O . PRO A 1 129 ? 10.713 -4.847 4.275 1.00 74.62 129 PRO A O 1
ATOM 1003 N N . VAL A 1 130 ? 11.763 -2.971 3.603 1.00 72.44 130 VAL A N 1
ATOM 1004 C CA . VAL A 1 130 ? 11.959 -3.400 2.225 1.00 72.44 130 VAL A CA 1
ATOM 1005 C C . VAL A 1 130 ? 13.152 -4.347 2.263 1.00 72.44 130 VAL A C 1
ATOM 1007 O O . VAL A 1 130 ? 14.252 -3.921 2.594 1.00 72.44 130 VAL A O 1
ATOM 1010 N N . GLY A 1 131 ? 12.944 -5.637 1.995 1.00 50.47 131 GLY A N 1
ATOM 1011 C CA . GLY A 1 131 ? 13.989 -6.671 2.025 1.00 50.47 131 GLY A CA 1
ATOM 1012 C C . GLY A 1 131 ? 15.018 -6.563 0.892 1.00 50.47 131 GLY A C 1
ATOM 1013 O O . GLY A 1 131 ? 15.431 -7.585 0.355 1.00 50.47 131 GLY A O 1
ATOM 1014 N N . GLY A 1 132 ? 15.383 -5.345 0.492 1.00 48.31 132 GLY A N 1
ATOM 1015 C CA . GLY A 1 132 ? 16.448 -5.069 -0.462 1.00 48.31 132 GLY A CA 1
ATOM 1016 C C . GLY A 1 132 ? 17.785 -4.834 0.256 1.00 48.31 132 GLY A C 1
ATOM 1017 O O . GLY A 1 132 ? 17.789 -4.403 1.414 1.00 48.31 132 GLY A O 1
ATOM 1018 N N . PRO A 1 133 ? 18.924 -5.077 -0.415 1.00 44.38 133 PRO A N 1
ATOM 1019 C CA . PRO A 1 133 ? 20.264 -4.915 0.161 1.00 44.38 133 PRO A CA 1
ATOM 1020 C C . PRO A 1 133 ? 20.558 -3.495 0.694 1.00 44.38 133 PRO A C 1
ATOM 1022 O O . PRO A 1 133 ? 21.435 -3.337 1.541 1.00 44.38 133 PRO A O 1
ATOM 1025 N N . ASP A 1 134 ? 19.773 -2.486 0.299 1.00 44.97 134 ASP A N 1
ATOM 1026 C CA . ASP A 1 134 ? 20.015 -1.073 0.623 1.00 44.97 134 ASP A CA 1
ATOM 1027 C C . ASP A 1 134 ? 19.205 -0.518 1.811 1.00 44.97 134 ASP A C 1
ATOM 1029 O O . ASP A 1 134 ? 19.372 0.643 2.195 1.00 44.97 134 ASP A O 1
ATOM 1033 N N . ALA A 1 135 ? 18.351 -1.317 2.463 1.00 44.78 135 ALA A N 1
ATOM 1034 C CA . ALA A 1 135 ? 17.543 -0.844 3.600 1.00 44.78 135 ALA A CA 1
ATOM 1035 C C . ALA A 1 135 ? 18.360 -0.525 4.875 1.00 44.78 135 ALA A C 1
ATOM 1037 O O . ALA A 1 135 ? 17.798 -0.081 5.874 1.00 44.78 135 ALA A O 1
ATOM 1038 N N . ARG A 1 136 ? 19.689 -0.699 4.846 1.00 43.25 136 ARG A N 1
ATOM 1039 C CA . ARG A 1 136 ? 20.597 -0.297 5.936 1.00 43.25 136 ARG A CA 1
ATOM 1040 C C . ARG A 1 136 ? 21.075 1.157 5.867 1.00 43.25 136 ARG A C 1
ATOM 1042 O O . ARG A 1 136 ? 21.778 1.576 6.779 1.00 43.25 136 ARG A O 1
ATOM 1049 N N . SER A 1 137 ? 20.698 1.945 4.856 1.00 44.50 137 SER A N 1
ATOM 1050 C CA . SER A 1 137 ? 21.205 3.324 4.715 1.00 44.50 137 SER A CA 1
ATOM 1051 C C . SER A 1 137 ? 20.212 4.434 5.082 1.00 44.50 137 SER A C 1
ATOM 1053 O O . SER A 1 137 ? 20.373 5.577 4.656 1.00 44.50 137 SER A O 1
ATOM 1055 N N . SER A 1 138 ? 19.212 4.157 5.918 1.00 45.59 138 SER A N 1
ATOM 1056 C CA . SER A 1 138 ? 18.654 5.201 6.785 1.00 45.59 138 SER A CA 1
ATOM 1057 C C . SER A 1 138 ? 19.361 5.115 8.130 1.00 45.59 138 SER A C 1
ATOM 1059 O O . SER A 1 138 ? 18.816 4.588 9.100 1.00 45.59 138 SER A O 1
ATOM 1061 N N . ALA A 1 139 ? 20.605 5.599 8.163 1.00 37.06 139 ALA A N 1
ATOM 1062 C CA . ALA A 1 139 ? 21.280 5.900 9.414 1.00 37.06 139 ALA A CA 1
ATOM 1063 C C . ALA A 1 139 ? 20.322 6.725 10.295 1.00 37.06 139 ALA A C 1
ATOM 1065 O O . ALA A 1 139 ? 19.604 7.584 9.759 1.00 37.06 139 ALA A O 1
ATOM 1066 N N . PRO A 1 140 ? 20.273 6.483 11.618 1.00 40.38 140 PRO A N 1
ATOM 1067 C CA . PRO A 1 140 ? 19.551 7.370 12.513 1.00 40.38 140 PRO A CA 1
ATOM 1068 C C . PRO A 1 140 ? 20.059 8.776 12.223 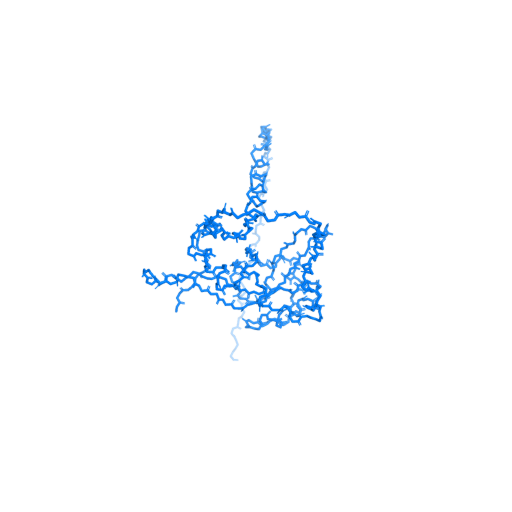1.00 40.38 140 PRO A C 1
ATOM 1070 O O . PRO A 1 140 ? 21.266 9.015 12.212 1.00 40.38 140 PRO A O 1
ATOM 1073 N N . ARG A 1 141 ? 19.137 9.684 11.892 1.00 44.12 141 ARG A N 1
ATOM 1074 C CA . ARG A 1 141 ? 19.427 11.105 11.751 1.00 44.12 141 ARG A CA 1
ATOM 1075 C C . ARG A 1 141 ? 20.109 11.498 13.050 1.00 44.12 141 ARG A C 1
ATOM 1077 O O . ARG A 1 141 ? 19.429 11.588 14.068 1.00 44.12 141 ARG A O 1
ATOM 1084 N N . ALA A 1 142 ? 21.436 11.614 13.010 1.00 44.28 142 ALA A N 1
ATOM 1085 C CA . ALA A 1 142 ? 22.235 11.987 14.154 1.00 44.28 142 ALA A CA 1
ATOM 1086 C C . ALA A 1 142 ? 21.576 13.236 14.721 1.00 44.28 142 ALA A C 1
ATOM 1088 O O . ALA A 1 142 ? 21.458 14.255 14.030 1.00 44.28 142 ALA A O 1
ATOM 1089 N N . SER A 1 143 ? 21.044 13.110 15.934 1.00 47.66 143 SER A N 1
ATOM 1090 C CA . SER A 1 143 ? 20.739 14.257 16.760 1.00 47.66 143 SER A CA 1
ATOM 1091 C C . SER A 1 143 ? 22.027 15.055 16.774 1.00 47.66 143 SER A C 1
ATOM 1093 O O . SER A 1 143 ? 23.026 14.605 17.326 1.00 47.66 143 SER A O 1
ATOM 1095 N N . ALA A 1 144 ? 22.040 16.171 16.050 1.00 47.84 144 ALA A N 1
ATOM 1096 C CA . ALA A 1 144 ? 23.127 17.111 16.138 1.00 47.84 144 ALA A CA 1
ATOM 1097 C C . ALA A 1 144 ? 23.150 17.543 17.601 1.00 47.84 144 ALA A C 1
ATOM 1099 O O . ALA A 1 144 ? 22.275 18.291 18.042 1.00 47.84 144 ALA A O 1
ATOM 1100 N N . GLU A 1 145 ? 24.104 17.004 18.356 1.00 51.59 145 GLU A N 1
ATOM 1101 C CA . GLU A 1 145 ? 24.533 17.558 19.624 1.00 51.59 145 GLU A CA 1
ATOM 1102 C C . GLU A 1 145 ? 24.956 18.997 19.327 1.00 51.59 145 GLU A C 1
ATOM 1104 O O . GLU A 1 145 ? 26.091 19.285 18.947 1.00 51.59 145 GLU A O 1
ATOM 1109 N N . ARG A 1 146 ? 24.009 19.931 19.449 1.00 51.41 146 ARG A N 1
ATOM 1110 C CA . ARG A 1 146 ? 24.352 21.318 19.713 1.00 51.41 146 ARG A CA 1
ATOM 1111 C C . ARG A 1 146 ? 25.020 21.297 21.076 1.00 51.41 146 ARG A C 1
ATOM 1113 O O . ARG A 1 146 ? 24.338 21.272 22.096 1.00 51.41 146 ARG A O 1
ATOM 1120 N N . LYS A 1 147 ? 26.351 21.281 21.076 1.00 55.25 147 LYS A N 1
ATOM 1121 C CA . LYS A 1 147 ? 27.145 21.729 22.214 1.00 55.25 147 LYS A CA 1
ATOM 1122 C C . LYS A 1 147 ? 26.708 23.164 22.494 1.00 55.25 147 LYS A C 1
ATOM 1124 O O . LYS A 1 147 ? 27.062 24.081 21.760 1.00 55.25 147 LYS A O 1
ATOM 1129 N N . PHE A 1 148 ? 25.821 23.319 23.469 1.00 46.19 148 PHE A N 1
ATOM 1130 C CA . PHE A 1 148 ? 25.479 24.611 24.029 1.00 46.19 148 PHE A CA 1
ATOM 1131 C C . PHE A 1 148 ? 26.568 24.901 25.053 1.00 46.19 148 PHE A C 1
ATOM 1133 O O . PHE A 1 148 ? 26.616 24.269 26.110 1.00 46.19 148 PHE A O 1
ATOM 1140 N N . ASP A 1 149 ? 27.487 25.778 24.669 1.00 57.28 149 ASP A N 1
ATOM 1141 C CA . ASP A 1 149 ? 28.506 26.327 25.551 1.00 57.28 149 ASP A CA 1
ATOM 1142 C C . ASP A 1 149 ? 27.796 26.951 26.763 1.00 57.28 149 ASP A C 1
ATOM 1144 O O . ASP A 1 149 ? 27.048 27.922 26.632 1.00 57.28 149 ASP A O 1
ATOM 1148 N N . HIS A 1 150 ? 27.942 26.324 27.930 1.00 44.62 150 HIS A N 1
ATOM 1149 C CA . HIS A 1 150 ? 27.440 26.847 29.195 1.00 44.62 150 HIS A CA 1
ATOM 1150 C C . HIS A 1 150 ? 28.506 27.784 29.756 1.00 44.62 150 HIS A C 1
ATOM 1152 O O . HIS A 1 150 ? 29.362 27.368 30.531 1.00 44.62 150 HIS A O 1
ATOM 1158 N N . SER A 1 151 ? 28.453 29.050 29.346 1.00 57.75 151 SER A N 1
ATOM 1159 C CA . SER A 1 151 ? 29.083 30.130 30.103 1.00 57.75 151 SER A CA 1
ATOM 1160 C C . SER A 1 151 ? 28.123 30.594 31.199 1.00 57.75 151 SER A C 1
ATOM 1162 O O . SER A 1 151 ? 26.969 30.922 30.927 1.00 57.75 151 SER A O 1
ATOM 1164 N N . ASP A 1 152 ? 28.633 30.549 32.427 1.00 53.09 152 ASP A N 1
ATOM 1165 C CA . ASP A 1 152 ? 28.098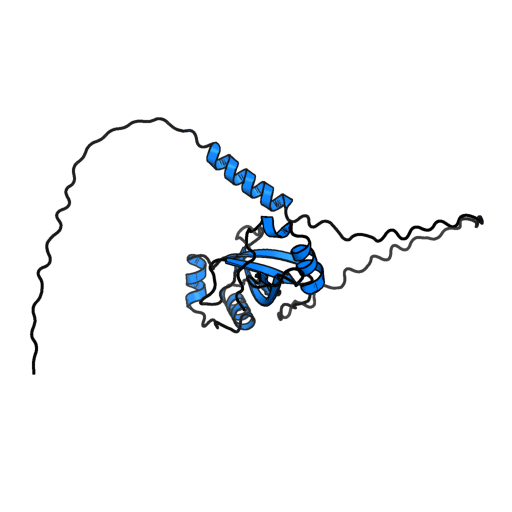 31.038 33.697 1.00 53.09 152 ASP A CA 1
ATOM 1166 C C . ASP A 1 152 ? 26.899 31.994 33.640 1.00 53.09 152 ASP A C 1
ATOM 1168 O O . ASP A 1 152 ? 26.981 33.118 33.145 1.00 53.09 152 ASP A O 1
ATOM 1172 N N . THR A 1 153 ? 25.801 31.612 34.297 1.00 54.50 153 THR A N 1
ATOM 1173 C CA . THR A 1 153 ? 24.858 32.583 34.865 1.00 54.50 153 THR A CA 1
ATOM 1174 C C . THR A 1 153 ? 24.258 32.039 36.163 1.00 54.50 153 THR A C 1
ATOM 1176 O O . THR A 1 153 ? 23.350 31.215 36.169 1.00 54.50 153 THR A O 1
ATOM 1179 N N . VAL A 1 154 ? 24.854 32.504 37.261 1.00 55.81 154 VAL A N 1
ATOM 1180 C CA . VAL A 1 154 ? 24.293 32.819 38.586 1.00 55.81 154 VAL A CA 1
ATOM 1181 C C . VAL A 1 154 ? 22.878 32.290 38.885 1.00 55.81 154 VAL A C 1
ATOM 1183 O O . VAL A 1 154 ? 21.881 32.747 38.329 1.00 55.81 154 VAL A O 1
ATOM 1186 N N . GLN A 1 155 ? 22.804 31.399 39.879 1.00 44.97 155 GLN A N 1
ATOM 1187 C CA . GLN A 1 155 ? 21.583 30.978 40.570 1.00 44.97 155 GLN A CA 1
ATOM 1188 C C . GLN A 1 155 ? 20.785 32.175 41.117 1.00 44.97 155 GLN A C 1
ATOM 1190 O O . GLN A 1 155 ? 21.283 32.935 41.947 1.00 44.97 155 GLN A O 1
ATOM 1195 N N . GLN A 1 156 ? 19.501 32.255 40.762 1.00 53.88 156 GLN A N 1
ATOM 1196 C CA . GLN A 1 156 ? 18.482 32.850 41.629 1.00 53.88 156 GLN A CA 1
ATOM 1197 C C . GLN A 1 156 ? 17.459 31.781 42.041 1.00 53.88 156 GLN A C 1
ATOM 1199 O O . GLN A 1 156 ? 17.003 31.013 41.189 1.00 53.88 156 GLN A O 1
ATOM 1204 N N . PRO A 1 157 ? 17.076 31.709 43.328 1.00 56.28 157 PRO A N 1
ATOM 1205 C CA . PRO A 1 157 ? 16.059 30.785 43.792 1.00 56.28 157 PRO A CA 1
ATOM 1206 C C . PRO A 1 157 ? 14.663 31.382 43.590 1.00 56.28 157 PRO A C 1
ATOM 1208 O O . PRO A 1 157 ? 14.368 32.483 44.048 1.00 56.28 157 PRO A O 1
ATOM 1211 N N . GLY A 1 158 ? 13.776 30.605 42.971 1.00 58.69 158 GLY A N 1
ATOM 1212 C CA . GLY A 1 158 ? 12.334 30.800 43.104 1.00 58.69 158 GLY A CA 1
ATOM 1213 C C . GLY A 1 158 ? 11.589 30.976 41.789 1.00 58.69 158 GLY A C 1
ATOM 1214 O O . GLY A 1 158 ? 11.465 32.086 41.283 1.00 58.69 158 GLY A O 1
ATOM 1215 N N . LYS A 1 159 ? 11.013 29.872 41.299 1.00 41.69 159 LYS A N 1
ATOM 1216 C CA . LYS A 1 159 ? 9.619 29.767 40.827 1.00 41.69 159 LYS A CA 1
ATOM 1217 C C . LYS A 1 159 ? 9.383 28.363 40.269 1.00 41.69 159 LYS A C 1
ATOM 1219 O O . LYS A 1 159 ? 9.950 27.974 39.256 1.00 41.69 159 LYS A O 1
ATOM 1224 N N . VAL A 1 160 ? 8.526 27.613 40.954 1.00 54.34 160 VAL A N 1
ATOM 1225 C CA . VAL A 1 160 ? 7.948 26.363 40.458 1.00 54.34 160 VAL A CA 1
ATOM 1226 C C . VAL A 1 160 ? 6.954 26.738 39.360 1.00 54.34 160 VAL A C 1
ATOM 1228 O O . VAL A 1 160 ? 5.932 27.349 39.656 1.00 54.34 160 VAL A O 1
ATOM 1231 N N . TYR A 1 161 ? 7.247 26.393 38.105 1.00 41.53 161 TYR A N 1
ATOM 1232 C CA . TYR A 1 161 ? 6.242 26.376 37.043 1.00 41.53 161 TYR A CA 1
ATOM 1233 C C . TYR A 1 161 ? 6.150 24.983 36.439 1.00 41.53 161 TYR A C 1
ATOM 1235 O O . TYR A 1 161 ? 7.036 24.503 35.735 1.00 41.53 161 TYR A O 1
ATOM 1243 N N . SER A 1 162 ? 5.019 24.359 36.747 1.00 54.34 162 SER A N 1
ATOM 1244 C CA . SER A 1 162 ? 4.463 23.213 36.051 1.00 54.34 162 SER A CA 1
ATOM 1245 C C . SER A 1 162 ? 4.184 23.611 34.600 1.00 54.34 162 SER A C 1
ATOM 1247 O O . SER A 1 162 ? 3.371 24.498 34.354 1.00 54.34 162 SER A O 1
ATOM 1249 N N . SER A 1 163 ? 4.862 22.991 33.636 1.00 42.97 163 SER A N 1
ATOM 1250 C CA . SER A 1 163 ? 4.380 22.922 32.252 1.00 42.97 163 SER A CA 1
ATOM 1251 C C . SER A 1 163 ? 5.038 21.751 31.524 1.00 42.97 163 SER A C 1
ATOM 1253 O O . SER A 1 163 ? 6.085 21.865 30.893 1.00 42.97 163 SER A O 1
ATOM 1255 N N . MET A 1 164 ? 4.401 20.584 31.611 1.00 41.38 164 MET A N 1
ATOM 1256 C CA . MET A 1 164 ? 4.589 19.546 30.604 1.00 41.38 164 MET A CA 1
ATOM 1257 C C . MET A 1 164 ? 3.787 19.953 29.369 1.00 41.38 164 MET A C 1
ATOM 1259 O O . MET A 1 164 ? 2.588 19.706 29.293 1.00 41.38 164 MET A O 1
ATOM 1263 N N . SER A 1 165 ? 4.444 20.614 28.418 1.00 43.59 165 SER A N 1
ATOM 1264 C CA . SER A 1 165 ? 3.909 20.783 27.069 1.00 43.59 165 SER A CA 1
ATOM 1265 C C . SER A 1 165 ? 4.490 19.671 26.202 1.00 43.59 165 SER A C 1
ATOM 1267 O O . SER A 1 165 ? 5.669 19.687 25.843 1.00 43.59 165 SER A O 1
ATOM 1269 N N . ALA A 1 166 ? 3.675 18.647 25.955 1.00 43.75 166 ALA A N 1
ATOM 1270 C CA . ALA A 1 166 ? 4.007 17.546 25.070 1.00 43.75 166 ALA A CA 1
ATOM 1271 C C . ALA A 1 166 ? 4.199 18.085 23.647 1.00 43.75 166 ALA A C 1
ATOM 1273 O O . ALA A 1 166 ? 3.302 18.693 23.062 1.00 43.75 166 ALA A O 1
ATOM 1274 N N . ALA A 1 167 ? 5.388 17.863 23.092 1.00 39.94 167 ALA A N 1
ATOM 1275 C CA . ALA A 1 167 ? 5.690 18.162 21.706 1.00 39.94 167 ALA A CA 1
ATOM 1276 C C . ALA A 1 167 ? 4.830 17.271 20.793 1.00 39.94 167 ALA A C 1
ATOM 1278 O O . ALA A 1 167 ? 5.097 16.081 20.631 1.00 39.94 167 ALA A O 1
ATOM 1279 N N . VAL A 1 168 ? 3.792 17.859 20.202 1.00 43.56 168 VAL A N 1
ATOM 1280 C CA . VAL A 1 168 ? 2.977 17.243 19.150 1.00 43.56 168 VAL A CA 1
ATOM 1281 C C . VAL A 1 168 ? 3.851 17.077 17.895 1.00 43.56 168 VAL A C 1
ATOM 1283 O O . VAL A 1 168 ? 4.391 18.073 17.400 1.00 43.56 168 VAL A O 1
ATOM 1286 N N . PRO A 1 169 ? 4.040 15.863 17.344 1.00 47.16 169 PRO A N 1
ATOM 1287 C CA . PRO A 1 169 ? 4.796 15.704 16.114 1.00 47.16 169 PRO A CA 1
ATOM 1288 C C . PRO A 1 169 ? 3.981 16.188 14.910 1.00 47.16 169 PRO A C 1
ATOM 1290 O O . PRO A 1 169 ? 2.903 15.683 14.624 1.00 47.16 169 PRO A O 1
ATOM 1293 N N . ARG A 1 170 ? 4.571 17.160 14.206 1.00 45.22 170 ARG A N 1
ATOM 1294 C CA . ARG A 1 170 ? 4.494 17.452 12.763 1.00 45.22 170 ARG A CA 1
ATOM 1295 C C . ARG A 1 170 ? 3.207 17.041 12.039 1.00 45.22 170 ARG A C 1
ATOM 1297 O O . ARG A 1 170 ? 3.048 15.903 11.613 1.00 45.22 170 ARG A O 1
ATOM 1304 N N . GLU A 1 171 ? 2.406 18.069 11.781 1.00 43.31 171 GLU A N 1
ATOM 1305 C CA . GLU A 1 171 ? 1.400 18.190 10.726 1.00 43.31 171 GLU A CA 1
ATOM 1306 C C . GLU A 1 171 ? 1.582 17.206 9.554 1.00 43.31 171 GLU A C 1
ATOM 1308 O O . GLU A 1 171 ? 2.592 17.217 8.840 1.00 43.31 171 GLU A O 1
ATOM 1313 N N . PHE A 1 172 ? 0.537 16.415 9.309 1.00 45.97 172 PHE A N 1
ATOM 1314 C CA . PHE A 1 172 ? 0.283 15.679 8.073 1.00 45.97 172 PHE A CA 1
ATOM 1315 C C . PHE A 1 172 ? 0.104 16.663 6.891 1.00 45.97 172 PHE A C 1
ATOM 1317 O O . PHE A 1 172 ? -0.994 16.859 6.380 1.00 45.97 172 PHE A O 1
ATOM 1324 N N . LYS A 1 173 ? 1.186 17.288 6.404 1.00 48.19 173 LYS A N 1
ATOM 1325 C CA . LYS A 1 173 ? 1.169 18.188 5.225 1.00 48.19 173 LYS A CA 1
ATOM 1326 C C . LYS A 1 173 ? 1.089 17.445 3.885 1.00 48.19 173 LYS A C 1
ATOM 1328 O O . LYS A 1 173 ? 1.794 17.786 2.939 1.00 48.19 173 LYS A O 1
ATOM 1333 N N . LEU A 1 174 ? 0.291 16.381 3.802 1.00 52.47 174 LEU A N 1
ATOM 1334 C CA . LEU A 1 174 ? 0.126 15.621 2.556 1.00 52.47 174 LEU A CA 1
ATOM 1335 C C . LEU A 1 174 ? -1.146 16.001 1.784 1.00 52.47 174 LEU A C 1
ATOM 1337 O O . LEU A 1 174 ? -1.220 15.719 0.590 1.00 52.47 174 LEU A O 1
ATOM 1341 N N . PHE A 1 175 ? -2.115 16.662 2.425 1.00 51.75 175 PHE A N 1
ATOM 1342 C CA . PHE A 1 175 ? -3.424 16.923 1.816 1.00 51.75 175 PHE A CA 1
ATOM 1343 C C . PHE A 1 175 ? -3.492 18.222 0.999 1.00 51.75 175 PHE A C 1
ATOM 1345 O O . PHE A 1 175 ? -4.170 18.243 -0.029 1.00 51.75 175 PHE A O 1
ATOM 1352 N N . ASP A 1 176 ? -2.719 19.254 1.349 1.00 51.12 176 ASP A N 1
ATOM 1353 C CA . ASP A 1 176 ? -2.757 20.530 0.612 1.00 51.12 176 ASP A CA 1
ATOM 1354 C C . ASP A 1 176 ? -2.218 20.401 -0.821 1.00 51.12 176 ASP A C 1
ATOM 1356 O O . ASP A 1 176 ? -2.739 21.016 -1.750 1.00 51.12 176 ASP A O 1
ATOM 1360 N N . ALA A 1 177 ? -1.218 19.539 -1.036 1.00 55.94 177 ALA A N 1
ATOM 1361 C CA . ALA A 1 177 ? -0.624 19.348 -2.358 1.00 55.94 177 ALA A CA 1
ATOM 1362 C C . ALA A 1 177 ? -1.544 18.582 -3.326 1.00 55.94 177 ALA A C 1
ATOM 1364 O O . ALA A 1 177 ? -1.519 18.847 -4.524 1.00 55.94 177 ALA A O 1
ATOM 1365 N N . GLN A 1 178 ? -2.365 17.646 -2.832 1.00 57.72 178 GLN A N 1
ATOM 1366 C CA . GLN A 1 178 ? -3.301 16.909 -3.690 1.00 57.72 178 GLN A CA 1
ATOM 1367 C C . GLN A 1 178 ? -4.563 17.717 -3.995 1.00 57.72 178 GLN A C 1
ATOM 1369 O O . GLN A 1 178 ? -5.043 17.667 -5.125 1.00 57.72 178 GLN A O 1
ATOM 1374 N N . LYS A 1 179 ? -5.061 18.509 -3.035 1.00 69.62 179 LYS A N 1
ATOM 1375 C CA . LYS A 1 179 ? -6.197 19.407 -3.270 1.00 69.62 179 LYS A CA 1
ATOM 1376 C C . LYS A 1 179 ? -5.872 20.469 -4.328 1.00 69.62 179 LYS A C 1
ATOM 1378 O O . LYS A 1 179 ? -6.670 20.681 -5.236 1.00 69.62 179 LYS A O 1
ATOM 1383 N N . ALA A 1 180 ? -4.673 21.053 -4.270 1.00 66.50 180 ALA A N 1
ATOM 1384 C CA . ALA A 1 180 ? -4.228 22.055 -5.239 1.00 66.50 180 ALA A CA 1
ATOM 1385 C C . ALA A 1 180 ? -4.099 21.507 -6.678 1.00 66.50 180 ALA A C 1
ATOM 1387 O O . ALA A 1 180 ? -4.359 22.230 -7.639 1.00 66.50 180 ALA A O 1
ATOM 1388 N N . GLU A 1 181 ? -3.724 20.233 -6.844 1.00 71.75 181 GLU A N 1
ATOM 1389 C CA . GLU A 1 181 ? -3.613 19.601 -8.167 1.00 71.75 181 GLU A CA 1
ATOM 1390 C C . GLU A 1 181 ? -4.997 19.291 -8.769 1.00 71.75 181 GLU A C 1
ATOM 1392 O O . GLU A 1 181 ? -5.216 19.506 -9.961 1.00 71.75 181 GLU A O 1
ATOM 1397 N N . VAL A 1 182 ? -5.957 18.856 -7.941 1.00 72.62 182 VAL A N 1
ATOM 1398 C CA . VAL A 1 182 ? -7.344 18.600 -8.372 1.00 72.62 182 VAL A CA 1
ATOM 1399 C C . VAL A 1 182 ? -8.058 19.905 -8.744 1.00 72.62 182 VAL A C 1
ATOM 1401 O O . VAL A 1 182 ? -8.708 19.964 -9.786 1.00 72.62 182 VAL A O 1
ATOM 1404 N N . GLU A 1 183 ? -7.886 20.977 -7.963 1.00 77.38 183 GLU A N 1
ATOM 1405 C CA . GLU A 1 183 ? -8.440 22.300 -8.300 1.00 77.38 183 GLU A CA 1
ATOM 1406 C C . GLU A 1 183 ? -7.831 22.874 -9.591 1.00 77.38 183 GLU A C 1
ATOM 1408 O O . GLU A 1 183 ? -8.546 23.471 -10.398 1.00 77.38 183 GLU A O 1
ATOM 1413 N N . ARG A 1 184 ? -6.536 22.638 -9.852 1.00 75.62 184 ARG A N 1
ATOM 1414 C CA . ARG A 1 184 ? -5.903 23.023 -11.125 1.00 75.62 184 ARG A CA 1
ATOM 1415 C C . ARG A 1 184 ? -6.468 22.267 -12.323 1.00 75.62 184 ARG A C 1
ATOM 1417 O O . ARG A 1 184 ? -6.672 22.882 -13.366 1.00 75.62 184 ARG A O 1
ATOM 1424 N N . GLN A 1 185 ? -6.724 20.967 -12.195 1.00 71.12 185 GLN A N 1
ATOM 1425 C CA . GLN A 1 185 ? -7.304 20.176 -13.285 1.00 71.12 185 GLN A CA 1
ATOM 1426 C C . GLN A 1 185 ? -8.754 20.587 -13.571 1.00 71.12 185 GLN A C 1
ATOM 1428 O O . GLN A 1 185 ? -9.116 20.735 -14.737 1.00 71.12 185 GLN A O 1
ATOM 1433 N N . ALA A 1 186 ? -9.539 20.884 -12.531 1.00 72.69 186 ALA A N 1
ATOM 1434 C CA . ALA A 1 186 ? -10.899 21.397 -12.687 1.00 72.69 186 ALA A CA 1
ATOM 1435 C C . ALA A 1 186 ? -10.933 22.769 -13.389 1.00 72.69 186 ALA A C 1
ATOM 1437 O O . ALA A 1 186 ? -11.765 22.984 -14.266 1.00 72.69 186 ALA A O 1
ATOM 1438 N N . ALA A 1 187 ? -10.004 23.677 -13.065 1.00 71.44 187 ALA A N 1
ATOM 1439 C CA . ALA A 1 187 ? -9.939 25.008 -13.678 1.00 71.44 187 ALA A CA 1
ATOM 1440 C C . ALA A 1 187 ? -9.549 24.988 -15.171 1.00 71.44 187 ALA A C 1
ATOM 1442 O O . ALA A 1 187 ? -9.952 25.869 -15.931 1.00 71.44 187 ALA A O 1
ATOM 1443 N N . VAL A 1 188 ? -8.778 23.989 -15.614 1.00 74.38 188 VAL A N 1
ATOM 1444 C CA . VAL A 1 188 ? -8.411 23.829 -17.034 1.00 74.38 188 VAL A CA 1
ATOM 1445 C C . VAL A 1 188 ? -9.604 23.350 -17.869 1.00 74.38 188 VAL A C 1
ATOM 1447 O O . VAL A 1 188 ? -9.714 23.707 -19.041 1.00 74.38 188 VAL A O 1
ATOM 1450 N N . GLU A 1 189 ? -10.528 22.594 -17.276 1.00 65.12 189 GLU A N 1
ATOM 1451 C CA . GLU A 1 189 ? -11.708 22.078 -17.975 1.00 65.12 189 GLU A CA 1
ATOM 1452 C C . GLU A 1 189 ? -12.805 23.145 -18.145 1.00 65.12 189 GLU A C 1
ATOM 1454 O O . GLU A 1 189 ? -13.465 23.188 -19.184 1.00 65.12 189 GLU A O 1
ATOM 1459 N N . THR A 1 190 ? -12.932 24.088 -17.202 1.00 65.06 190 THR A N 1
ATOM 1460 C CA . THR A 1 190 ? -13.857 25.236 -17.311 1.00 65.06 190 THR A CA 1
ATOM 1461 C C . THR A 1 190 ? -13.372 26.347 -18.243 1.00 65.06 190 THR A C 1
ATOM 1463 O O . THR A 1 190 ? -14.180 27.156 -18.690 1.00 65.06 190 THR A O 1
ATOM 1466 N N . ALA A 1 191 ? -12.076 26.402 -18.561 1.00 59.44 191 ALA A N 1
ATOM 1467 C CA . ALA A 1 191 ? -11.497 27.445 -19.410 1.00 59.44 191 ALA A CA 1
ATOM 1468 C C . ALA A 1 191 ? -11.512 27.108 -20.912 1.00 59.44 191 ALA A C 1
ATOM 1470 O O . ALA A 1 191 ? -10.929 27.846 -21.707 1.00 59.44 191 ALA A O 1
ATOM 1471 N N . ARG A 1 192 ? -12.149 26.005 -21.331 1.00 59.16 192 ARG A N 1
ATOM 1472 C CA . ARG A 1 192 ? -12.229 25.637 -22.747 1.00 59.16 192 ARG A CA 1
ATOM 1473 C C . ARG A 1 192 ? -13.247 26.551 -23.450 1.00 59.16 192 ARG A C 1
ATOM 1475 O O . ARG A 1 192 ? -14.440 26.430 -23.174 1.00 59.16 192 ARG A O 1
ATOM 1482 N N . PRO A 1 193 ? -12.818 27.461 -24.346 1.00 55.94 193 PRO A N 1
ATOM 1483 C CA . PRO A 1 193 ? -13.743 28.339 -25.044 1.00 55.94 193 PRO A CA 1
ATOM 1484 C C . PRO A 1 193 ? -14.697 27.486 -25.879 1.00 55.94 193 PRO A C 1
ATOM 1486 O O . PRO A 1 193 ? -14.260 26.667 -26.693 1.00 55.94 193 PRO A O 1
ATOM 1489 N N . GLN A 1 194 ? -16.000 27.665 -25.659 1.00 56.97 194 GLN A N 1
ATOM 1490 C CA . GLN A 1 194 ? -17.026 27.182 -26.572 1.00 56.97 194 GLN A CA 1
ATOM 1491 C C . GLN A 1 194 ? -16.880 27.966 -27.875 1.00 56.97 194 GLN A C 1
ATOM 1493 O O . GLN A 1 194 ? -17.460 29.031 -28.053 1.00 56.97 194 GLN A O 1
ATOM 1498 N N . SER A 1 195 ? -16.037 27.464 -28.773 1.00 59.75 195 SER A N 1
ATOM 1499 C CA . SER A 1 195 ? -16.033 27.901 -30.158 1.00 59.75 195 SER A CA 1
ATOM 1500 C C . SER A 1 195 ? -17.334 27.422 -30.798 1.00 59.75 195 SER A C 1
ATOM 1502 O O . SER A 1 195 ? -17.438 26.278 -31.247 1.00 59.75 195 SER A O 1
ATOM 1504 N N . GLU A 1 196 ? -18.333 28.301 -30.789 1.00 60.00 196 GLU A N 1
ATOM 1505 C CA . GLU A 1 196 ? -19.425 28.284 -31.752 1.00 60.00 196 GLU A CA 1
ATOM 1506 C C . GLU A 1 196 ? -18.820 28.261 -33.160 1.00 60.00 196 GLU A C 1
ATOM 1508 O O . GLU A 1 196 ? -17.926 29.043 -33.488 1.00 60.00 196 GLU A O 1
ATOM 1513 N N . GLY A 1 197 ? -19.264 27.318 -33.984 1.00 50.00 197 GLY A N 1
ATOM 1514 C CA . GLY A 1 197 ? -18.688 27.127 -35.307 1.00 50.00 197 GLY A CA 1
ATOM 1515 C C . GLY A 1 197 ? -19.368 26.015 -36.081 1.00 50.00 197 GLY A C 1
ATOM 1516 O O . GLY A 1 197 ? -18.775 24.970 -36.329 1.00 50.00 197 GLY A O 1
ATOM 1517 N N . CYS A 1 198 ? -20.628 26.253 -36.438 1.00 50.44 198 CYS A N 1
ATOM 1518 C CA . CYS A 1 198 ? -21.375 25.525 -37.455 1.00 50.44 198 CYS A CA 1
ATOM 1519 C C . CYS A 1 198 ? -20.533 25.259 -38.710 1.00 50.44 198 CYS A C 1
ATOM 1521 O O . CYS A 1 198 ? -20.110 26.211 -39.357 1.00 50.44 198 CYS A O 1
ATOM 1523 N N . VAL A 1 199 ? -20.424 23.998 -39.134 1.00 49.97 199 VAL A N 1
ATOM 1524 C CA . VAL A 1 199 ? -20.403 23.658 -40.564 1.00 49.97 199 VAL A CA 1
ATOM 1525 C C . VAL A 1 199 ? -21.198 22.370 -40.749 1.00 49.97 199 VAL A C 1
ATOM 1527 O O . VAL A 1 199 ? -20.778 21.285 -40.350 1.00 49.97 199 VAL A O 1
ATOM 1530 N N . ALA A 1 200 ? -22.381 22.523 -41.334 1.00 54.22 200 ALA A N 1
ATOM 1531 C CA . ALA A 1 200 ? -23.121 21.437 -41.946 1.00 54.22 200 ALA A CA 1
ATOM 1532 C C . ALA A 1 200 ? -22.323 20.910 -43.141 1.00 54.22 200 ALA A C 1
ATOM 1534 O O . ALA A 1 200 ? -21.898 21.708 -43.966 1.00 54.22 200 ALA A O 1
ATOM 1535 N N . HIS A 1 201 ? -22.173 19.593 -43.264 1.00 47.34 201 HIS A N 1
ATOM 1536 C CA . HIS A 1 201 ? -22.084 18.951 -44.570 1.00 47.34 201 HIS A CA 1
ATOM 1537 C C . HIS A 1 201 ? -22.633 17.528 -44.487 1.00 47.34 201 HIS A C 1
ATOM 1539 O O . HIS A 1 201 ? -22.122 16.661 -43.780 1.00 47.34 201 HIS A O 1
ATOM 1545 N N . GLU A 1 202 ? -23.718 17.340 -45.232 1.00 51.47 202 GLU A N 1
ATOM 1546 C CA . GLU A 1 202 ? -24.200 16.071 -45.748 1.00 51.47 202 GLU A CA 1
ATOM 1547 C C . GLU A 1 202 ? -23.061 15.266 -46.385 1.00 51.47 202 GLU A C 1
ATOM 1549 O O . GLU A 1 202 ? -22.261 15.819 -47.136 1.00 51.47 202 GLU A O 1
ATOM 1554 N N . ALA A 1 203 ? -23.051 13.950 -46.171 1.00 45.72 203 ALA A N 1
ATOM 1555 C CA . ALA A 1 203 ? -22.833 12.991 -47.251 1.00 45.72 203 ALA A CA 1
ATOM 1556 C C . ALA A 1 203 ? -23.135 11.569 -46.768 1.00 45.72 203 ALA A C 1
ATOM 1558 O O . ALA A 1 203 ? -22.416 10.969 -45.969 1.00 45.72 203 ALA A O 1
ATOM 1559 N N . SER A 1 204 ? -24.216 11.035 -47.322 1.00 55.66 204 SER A N 1
ATOM 1560 C CA . SER A 1 204 ? -24.548 9.624 -47.440 1.00 55.66 204 SER A CA 1
ATOM 1561 C C . SER A 1 204 ? -23.330 8.733 -47.698 1.00 55.66 204 SER A C 1
ATOM 1563 O O . SER A 1 204 ? -22.589 8.930 -48.659 1.00 55.66 204 SER A O 1
ATOM 1565 N N . SER A 1 205 ? -23.184 7.664 -46.916 1.00 56.50 205 SER A N 1
ATOM 1566 C CA . SER A 1 205 ? -22.459 6.479 -47.378 1.00 56.50 205 SER A CA 1
ATOM 1567 C C . SER A 1 205 ? -22.994 5.224 -46.694 1.00 56.50 205 SER A C 1
ATOM 1569 O O . SER A 1 205 ? -22.494 4.750 -45.676 1.00 56.50 205 SER A O 1
ATOM 1571 N N . THR A 1 206 ? -24.067 4.690 -47.274 1.00 58.38 206 THR A N 1
ATOM 1572 C CA . THR A 1 206 ? -24.554 3.326 -47.066 1.00 58.38 206 THR A CA 1
ATOM 1573 C C . THR A 1 206 ? -23.442 2.334 -47.399 1.00 58.38 206 THR A C 1
ATOM 1575 O O . THR A 1 206 ? -23.189 2.045 -48.569 1.00 58.38 206 THR A O 1
ATOM 1578 N N . ARG A 1 207 ? -22.777 1.784 -46.376 1.00 58.28 207 ARG A N 1
ATOM 1579 C CA . ARG A 1 207 ? -21.919 0.608 -46.549 1.00 58.28 207 ARG A CA 1
ATOM 1580 C C . ARG A 1 207 ? -22.760 -0.659 -46.483 1.00 58.28 207 ARG A C 1
ATOM 1582 O O . ARG A 1 207 ? -23.307 -1.035 -45.453 1.00 58.28 207 ARG A O 1
ATOM 1589 N N . HIS A 1 208 ? -22.830 -1.280 -47.647 1.00 66.00 208 HIS A N 1
ATOM 1590 C CA . HIS A 1 208 ? -23.327 -2.610 -47.934 1.00 66.00 208 HIS A CA 1
ATOM 1591 C C . HIS A 1 208 ? -22.664 -3.662 -47.023 1.00 66.00 208 HIS A C 1
ATOM 1593 O O . HIS A 1 208 ? -21.438 -3.771 -46.985 1.00 66.00 208 HIS A O 1
ATOM 1599 N N . VAL A 1 209 ? -23.474 -4.436 -46.296 1.00 67.81 209 VAL A N 1
ATOM 1600 C CA . VAL A 1 209 ? -23.033 -5.611 -45.530 1.00 67.81 209 VAL A CA 1
ATOM 1601 C C . VAL A 1 209 ? -23.294 -6.852 -46.390 1.00 67.81 209 VAL A C 1
ATOM 1603 O O . VAL A 1 209 ? -24.462 -7.162 -46.635 1.00 67.81 209 VAL A O 1
ATOM 1606 N N . PRO A 1 210 ? -22.269 -7.586 -46.859 1.00 65.88 210 PRO A N 1
ATOM 1607 C CA . PRO A 1 210 ? -22.500 -8.862 -47.519 1.00 65.88 210 PRO A CA 1
ATOM 1608 C C . PRO A 1 210 ? -22.940 -9.909 -46.486 1.00 65.88 210 PRO A C 1
ATOM 1610 O O . PRO A 1 210 ? -22.230 -10.200 -45.521 1.00 65.88 210 PRO A O 1
ATOM 1613 N N . ARG A 1 211 ? -24.129 -10.483 -46.705 1.00 62.72 211 ARG A N 1
ATOM 1614 C CA . ARG A 1 211 ? -24.622 -11.679 -46.009 1.00 62.72 211 ARG A CA 1
ATOM 1615 C C . ARG A 1 211 ? -23.626 -12.822 -46.221 1.00 62.72 211 ARG A C 1
ATOM 1617 O O . ARG A 1 211 ? -23.433 -13.255 -47.354 1.00 62.72 211 ARG A O 1
ATOM 1624 N N . ARG A 1 212 ? -23.031 -13.340 -45.143 1.00 68.88 212 ARG A N 1
ATOM 1625 C CA . ARG A 1 212 ? -22.407 -14.668 -45.164 1.00 68.88 212 ARG A CA 1
ATOM 1626 C C . ARG A 1 212 ? -23.484 -15.716 -44.908 1.00 68.88 212 ARG A C 1
ATOM 1628 O O . ARG A 1 212 ? -24.213 -15.643 -43.924 1.00 68.88 212 ARG A O 1
ATOM 1635 N N . THR A 1 213 ? -23.586 -16.634 -45.855 1.00 70.31 213 THR A N 1
ATOM 1636 C CA . THR A 1 213 ? -24.406 -17.844 -45.846 1.00 70.31 213 THR A CA 1
ATOM 1637 C C . THR A 1 213 ? -24.009 -18.790 -44.707 1.00 70.31 213 THR A C 1
ATOM 1639 O O . THR A 1 213 ? -22.817 -18.879 -44.395 1.00 70.31 213 THR A O 1
ATOM 1642 N N . PRO A 1 214 ? -24.967 -19.518 -44.106 1.00 67.75 214 PRO A N 1
ATOM 1643 C CA . PRO A 1 214 ? -24.660 -20.642 -43.232 1.00 67.75 214 PRO A CA 1
ATOM 1644 C C . PRO A 1 214 ? -24.034 -21.770 -44.059 1.00 67.75 214 PRO A C 1
ATOM 1646 O O . PRO A 1 214 ? -24.496 -22.082 -45.156 1.00 67.75 214 PRO A O 1
ATOM 1649 N N . VAL A 1 215 ? -22.946 -22.333 -43.544 1.00 69.75 215 VAL A N 1
ATOM 1650 C CA . VAL A 1 215 ? -22.315 -23.539 -44.077 1.00 69.75 215 VAL A CA 1
ATOM 1651 C C . VAL A 1 215 ? -22.858 -24.703 -43.254 1.00 69.75 215 VAL A C 1
ATOM 1653 O O . VAL A 1 215 ? -22.466 -24.875 -42.104 1.00 69.75 215 VAL A O 1
ATOM 1656 N N . ASP A 1 216 ? -23.791 -25.446 -43.843 1.00 68.19 216 ASP A N 1
ATOM 1657 C CA . ASP A 1 216 ? -24.142 -26.811 -43.448 1.00 68.19 216 ASP A CA 1
ATOM 1658 C C . ASP A 1 216 ? -23.023 -27.741 -43.919 1.00 68.19 216 ASP A C 1
ATOM 1660 O O . ASP A 1 216 ? -22.796 -27.841 -45.126 1.00 68.19 216 ASP A O 1
ATOM 1664 N N . VAL A 1 217 ? -22.328 -28.424 -43.003 1.00 65.31 217 VAL A N 1
ATOM 1665 C CA . VAL A 1 217 ? -21.543 -29.620 -43.350 1.00 65.31 217 VAL A CA 1
ATOM 1666 C C . VAL A 1 217 ? -21.595 -30.640 -42.209 1.00 65.31 217 VAL A C 1
ATOM 1668 O O . VAL A 1 217 ? -20.873 -30.535 -41.223 1.00 65.31 217 VAL A O 1
ATOM 1671 N N . HIS A 1 218 ? -22.488 -31.606 -42.418 1.00 61.88 218 HIS A N 1
ATOM 1672 C CA . HIS A 1 218 ? -22.366 -33.053 -42.220 1.00 61.88 218 HIS A CA 1
ATOM 1673 C C . HIS A 1 218 ? -21.751 -33.628 -40.934 1.00 61.88 218 HIS A C 1
ATOM 1675 O O . HIS A 1 218 ? -20.538 -33.713 -40.755 1.00 61.88 218 HIS A O 1
ATOM 1681 N N . GLU A 1 219 ? -22.669 -34.184 -40.143 1.00 65.31 219 GLU A N 1
ATOM 1682 C CA . GLU A 1 219 ? -22.566 -35.451 -39.415 1.00 65.31 219 GLU A CA 1
ATOM 1683 C C . GLU A 1 219 ? -21.932 -36.551 -40.295 1.00 65.31 219 GLU A C 1
ATOM 1685 O O . GLU A 1 219 ? -22.360 -36.772 -41.432 1.00 65.31 219 GLU A O 1
ATOM 1690 N N . LEU A 1 220 ? -20.912 -37.226 -39.765 1.00 62.16 220 LEU A N 1
ATOM 1691 C CA . LEU A 1 220 ? -20.441 -38.533 -40.220 1.00 62.16 220 LEU A CA 1
ATOM 1692 C C . LEU A 1 220 ? -20.414 -39.446 -38.991 1.00 62.16 220 LEU A C 1
ATOM 1694 O O . LEU A 1 220 ? -19.870 -39.046 -37.958 1.00 62.16 220 LEU A O 1
ATOM 1698 N N . ASP A 1 221 ? -21.047 -40.609 -39.152 1.00 65.75 221 ASP A N 1
ATOM 1699 C CA . ASP A 1 221 ? -21.113 -41.755 -38.232 1.00 65.75 221 ASP A CA 1
ATOM 1700 C C . ASP A 1 221 ? -19.750 -42.206 -37.673 1.00 65.75 221 ASP A C 1
ATOM 1702 O O . ASP A 1 221 ? -18.741 -42.169 -38.422 1.00 65.75 221 ASP A O 1
#

Sequence (221 aa):
MTASPPRGWPECFNSPELQAYIADELKGQRVRLCGQPGPADLAKLAKLKLSDKDTLLNAQQVEAAVGWKIMGGYVLYEKLDAPPGTCKYTATRRWWNYKTNKDGSPGKWIDASPGRPKELVLVQSAEVPVGGPDARSSAPRASAERKFDHSDTVQQPGKVYSSMSAAVPREFKLFDAQKAEVERQAAVETARPQSEGCVAHEASSTRHVPRRTPVDVHELD